Protein AF-0000000074325536 (afdb_homodimer)

Foldseek 3Di:
DQLVLQLVDQKKKWWWKDDVNDIWIWIHHNSFIATPRDHQDPPRVDDSDDPPIGTQFMWIWGPDDDPVDTHTPDTGHDPVRVVVVSVVVVVVVVVVD/DQLVLQLVDQKKKWWWKDDVNDIWIWIHHNSFIATPRDHQDPPRVDDSDDPPIGTQFMWIWGPDDDPVDTHTPDTGHDPVRVVVVSVVVVVVVVVVD

Structure (mmCIF, N/CA/C/O backbone):
data_AF-0000000074325536-model_v1
#
loop_
_entity.id
_entity.type
_entity.pdbx_description
1 polymer 'DUF7734 domain-containing protein'
#
loop_
_atom_site.group_PDB
_atom_site.id
_atom_site.type_symbol
_atom_site.label_atom_id
_atom_site.label_alt_id
_atom_site.label_comp_id
_atom_site.label_asym_id
_atom_site.label_entity_id
_atom_site.label_seq_id
_atom_site.pdbx_PDB_ins_code
_atom_site.Cartn_x
_atom_site.Cartn_y
_atom_site.Cartn_z
_atom_site.occupancy
_atom_site.B_iso_or_equiv
_atom_site.auth_seq_id
_atom_site.auth_comp_id
_atom_site.auth_asym_id
_atom_site.auth_atom_id
_atom_site.pdbx_PDB_model_num
ATOM 1 N N . MET A 1 1 ? -7.074 14.07 9.406 1 85.31 1 MET A N 1
ATOM 2 C CA . MET A 1 1 ? -5.926 14.953 9.219 1 85.31 1 MET A CA 1
ATOM 3 C C . MET A 1 1 ? -5.012 14.438 8.117 1 85.31 1 MET A C 1
ATOM 5 O O . MET A 1 1 ? -4.891 15.062 7.062 1 85.31 1 MET A O 1
ATOM 9 N N . LEU A 1 2 ? -4.594 13.195 8.211 1 92.94 2 LEU A N 1
ATOM 10 C CA . LEU A 1 2 ? -3.629 12.633 7.266 1 92.94 2 LEU A CA 1
ATOM 11 C C . LEU A 1 2 ? -4.262 12.438 5.895 1 92.94 2 LEU A C 1
ATOM 13 O O . LEU A 1 2 ? -3.686 12.828 4.879 1 92.94 2 LEU A O 1
ATOM 17 N N . GLU A 1 3 ? -5.492 11.953 5.895 1 90.25 3 GLU A N 1
ATOM 18 C CA . GLU A 1 3 ? -6.207 11.703 4.645 1 90.25 3 GLU A CA 1
ATOM 19 C C . GLU A 1 3 ? -6.535 13.008 3.926 1 90.25 3 GLU A C 1
ATOM 21 O O . GLU A 1 3 ? -6.414 13.094 2.701 1 90.25 3 GLU A O 1
ATOM 26 N N . PHE A 1 4 ? -6.98 14 4.707 1 88.62 4 PHE A N 1
ATOM 27 C CA . PHE A 1 4 ? -7.305 15.297 4.121 1 88.62 4 PHE A CA 1
ATOM 28 C C . PHE A 1 4 ? -6.066 15.93 3.498 1 88.62 4 PHE A C 1
ATOM 30 O O . PHE A 1 4 ? -6.141 16.516 2.416 1 88.62 4 PHE A O 1
ATOM 37 N N . TYR A 1 5 ? -4.969 15.789 4.246 1 93.56 5 TYR A N 1
ATOM 38 C CA . TYR A 1 5 ? -3.709 16.328 3.746 1 93.56 5 TYR A CA 1
ATOM 39 C C . TYR A 1 5 ? -3.387 15.773 2.363 1 93.56 5 TYR A C 1
ATOM 41 O O . TYR A 1 5 ? -3.039 16.531 1.451 1 93.56 5 TYR A O 1
ATOM 49 N N . CYS A 1 6 ? -3.582 14.445 2.109 1 92.75 6 CYS A N 1
ATOM 50 C CA . CYS A 1 6 ? -3.213 13.789 0.86 1 92.75 6 CYS A CA 1
ATOM 51 C C . CYS A 1 6 ? -4.234 14.086 -0.232 1 92.75 6 CYS A C 1
ATOM 53 O O . CYS A 1 6 ? -3.971 13.852 -1.413 1 92.75 6 CYS A O 1
ATOM 55 N N . GLN A 1 7 ? -5.371 14.57 0.177 1 88.75 7 GLN A N 1
ATOM 56 C CA . GLN A 1 7 ? -6.355 14.977 -0.82 1 88.75 7 GLN A CA 1
ATOM 57 C C . GLN A 1 7 ? -5.945 16.281 -1.507 1 88.75 7 GLN A C 1
ATOM 59 O O . GLN A 1 7 ? -6.242 16.484 -2.686 1 88.75 7 GLN A O 1
ATOM 64 N N . ILE A 1 8 ? -5.246 17.062 -0.752 1 89 8 ILE A N 1
ATOM 65 C CA . ILE A 1 8 ? -4.945 18.391 -1.288 1 89 8 ILE A CA 1
ATOM 66 C C . ILE A 1 8 ? -3.49 18.438 -1.746 1 89 8 ILE A C 1
ATOM 68 O O . ILE A 1 8 ? -3.16 19.141 -2.709 1 89 8 ILE A O 1
ATOM 72 N N . ALA A 1 9 ? -2.719 17.594 -1.057 1 90.62 9 ALA A N 1
ATOM 73 C CA . ALA A 1 9 ? -1.304 17.578 -1.416 1 90.62 9 ALA A CA 1
ATOM 74 C C . ALA A 1 9 ? -1.021 16.516 -2.471 1 90.62 9 ALA A C 1
ATOM 76 O O . ALA A 1 9 ? -1.627 15.445 -2.457 1 90.62 9 ALA A O 1
ATOM 77 N N . GLN A 1 10 ? -0.34 16.766 -3.547 1 89.25 10 GLN A N 1
ATOM 78 C CA . GLN A 1 10 ? 0.101 15.766 -4.52 1 89.25 10 GLN A CA 1
ATOM 79 C C . GLN A 1 10 ? 1.199 14.875 -3.943 1 89.25 10 GLN A C 1
ATOM 81 O O . GLN A 1 10 ? 2.303 14.812 -4.488 1 89.25 10 GLN A O 1
ATOM 86 N N . GLU A 1 11 ? 0.86 14.297 -2.713 1 95.5 11 GLU A N 1
ATOM 87 C CA . GLU A 1 11 ? 1.796 13.461 -1.967 1 95.5 11 GLU A CA 1
ATOM 88 C C . GLU A 1 11 ? 1.114 12.195 -1.445 1 95.5 11 GLU A C 1
ATOM 90 O O . GLU A 1 11 ? -0.115 12.125 -1.392 1 95.5 11 GLU A O 1
ATOM 95 N N . ALA A 1 12 ? 1.901 11.195 -1.146 1 96.19 12 ALA A N 1
ATOM 96 C CA . ALA A 1 12 ? 1.504 10.039 -0.345 1 96.19 12 ALA A CA 1
ATOM 97 C C . ALA A 1 12 ? 2.223 10.031 1.001 1 96.19 12 ALA A C 1
ATOM 99 O O . ALA A 1 12 ? 3.305 10.602 1.137 1 96.19 12 ALA A O 1
ATOM 100 N N . LEU A 1 13 ? 1.564 9.453 1.938 1 96.94 13 LEU A N 1
ATOM 101 C CA . LEU A 1 13 ? 2.17 9.312 3.256 1 96.94 13 LEU A CA 1
ATOM 102 C C . LEU A 1 13 ? 2.352 7.848 3.621 1 96.94 13 LEU A C 1
ATOM 104 O O . LEU A 1 13 ? 1.466 7.027 3.369 1 96.94 13 LEU A O 1
ATOM 108 N N . LEU A 1 14 ? 3.479 7.52 4.086 1 97.19 14 LEU A N 1
ATOM 109 C CA . LEU A 1 14 ? 3.721 6.258 4.777 1 97.19 14 LEU A CA 1
ATOM 110 C C . LEU A 1 14 ? 3.791 6.469 6.285 1 97.19 14 LEU A C 1
ATOM 112 O O . LEU A 1 14 ? 4.695 7.148 6.781 1 97.19 14 LEU A O 1
ATOM 116 N N . VAL A 1 15 ? 2.84 5.832 6.922 1 97.12 15 VAL A N 1
ATOM 117 C CA . VAL A 1 15 ? 2.688 6.09 8.352 1 97.12 15 VAL A CA 1
ATOM 118 C C . VAL A 1 15 ? 2.979 4.816 9.141 1 97.12 15 VAL A C 1
ATOM 120 O O . VAL A 1 15 ? 2.377 3.771 8.883 1 97.12 15 VAL A O 1
ATOM 123 N N . LYS A 1 16 ? 3.93 4.895 9.961 1 97.44 16 LYS A N 1
ATOM 124 C CA . LYS A 1 16 ? 4.164 3.824 10.93 1 97.44 16 LYS A CA 1
ATOM 125 C C . LYS A 1 16 ? 3.539 4.16 12.281 1 97.44 16 LYS A C 1
ATOM 127 O O . LYS A 1 16 ? 3.705 5.27 12.789 1 97.44 16 LYS A O 1
ATOM 132 N N . ALA A 1 17 ? 2.83 3.178 12.812 1 97 17 ALA A N 1
ATOM 133 C CA . ALA A 1 17 ? 2.137 3.408 14.078 1 97 17 ALA A CA 1
ATOM 134 C C . ALA A 1 17 ? 2.084 2.133 14.914 1 97 17 ALA A C 1
ATOM 136 O O . ALA A 1 17 ? 2.26 1.03 14.391 1 97 17 ALA A O 1
ATOM 137 N N . LEU A 1 18 ? 1.876 2.35 16.219 1 96.56 18 LEU A N 1
ATOM 138 C CA . LEU A 1 18 ? 1.595 1.252 17.125 1 96.56 18 LEU A CA 1
ATOM 139 C C . LEU A 1 18 ? 0.109 1.192 17.469 1 96.56 18 LEU A C 1
ATOM 141 O O . LEU A 1 18 ? -0.484 2.201 17.859 1 96.56 18 LEU A O 1
ATOM 145 N N . VAL A 1 19 ? -0.482 -0.005 17.188 1 93.56 19 VAL A N 1
ATOM 146 C CA . VAL A 1 19 ? -1.856 -0.271 17.594 1 93.56 19 VAL A CA 1
ATOM 147 C C . VAL A 1 19 ? -1.888 -1.445 18.562 1 93.56 19 VAL A C 1
ATOM 149 O O . VAL A 1 19 ? -1.641 -2.59 18.172 1 93.56 19 VAL A O 1
ATOM 152 N N . ASP A 1 20 ? -2.244 -1.221 19.812 1 93.25 20 ASP A N 1
ATOM 153 C CA . ASP A 1 20 ? -2.211 -2.242 20.844 1 93.25 20 ASP A CA 1
ATOM 154 C C . ASP A 1 20 ? -0.861 -2.955 20.875 1 93.25 20 ASP A C 1
ATOM 156 O O . ASP A 1 20 ? -0.802 -4.184 20.859 1 93.25 20 ASP A O 1
ATOM 160 N N . ASP A 1 21 ? 0.236 -2.295 20.703 1 93 21 ASP A N 1
ATOM 161 C CA . ASP A 1 21 ? 1.624 -2.73 20.828 1 93 21 ASP A CA 1
ATOM 162 C C . ASP A 1 21 ? 2.064 -3.508 19.578 1 93 21 ASP A C 1
ATOM 164 O O . ASP A 1 21 ? 3.094 -4.184 19.594 1 93 21 ASP A O 1
ATOM 168 N N . GLN A 1 22 ? 1.185 -3.383 18.547 1 92.62 22 GLN A N 1
ATOM 169 C CA . GLN A 1 22 ? 1.562 -3.979 17.281 1 92.62 22 GLN A CA 1
ATOM 170 C C . GLN A 1 22 ? 1.879 -2.904 16.234 1 92.62 22 GLN A C 1
ATOM 172 O O . GLN A 1 22 ? 1.103 -1.965 16.047 1 92.62 22 GLN A O 1
ATOM 177 N N . GLU A 1 23 ? 3.008 -3.061 15.672 1 93.88 23 GLU A N 1
ATOM 178 C CA . GLU A 1 23 ? 3.402 -2.098 14.648 1 93.88 23 GLU A CA 1
ATOM 179 C C . GLU A 1 23 ? 2.613 -2.311 13.359 1 93.88 23 GLU A C 1
ATOM 181 O O . GLU A 1 23 ? 2.434 -3.447 12.914 1 93.88 23 GLU A O 1
ATOM 186 N N . VAL A 1 24 ? 2.027 -1.145 12.867 1 92.44 24 VAL A N 1
ATOM 187 C CA . VAL A 1 24 ? 1.307 -1.169 11.602 1 92.44 24 VAL A CA 1
ATOM 188 C C . VAL A 1 24 ? 1.872 -0.104 10.664 1 92.44 24 VAL A C 1
ATOM 190 O O . VAL A 1 24 ? 2.438 0.894 11.117 1 92.44 24 VAL A O 1
ATOM 193 N N . GLU A 1 25 ? 1.809 -0.397 9.391 1 93.62 25 GLU A N 1
ATOM 194 C CA . GLU A 1 25 ? 2.199 0.564 8.367 1 93.62 25 GLU A CA 1
ATOM 195 C C . GLU A 1 25 ? 1.043 0.856 7.414 1 93.62 25 GLU A C 1
ATOM 197 O O . GLU A 1 25 ? 0.38 -0.065 6.934 1 93.62 25 GLU A O 1
ATOM 202 N N . VAL A 1 26 ? 0.774 2.15 7.199 1 93.31 26 VAL A N 1
ATOM 203 C CA . VAL A 1 26 ? -0.389 2.596 6.438 1 93.31 26 VAL A CA 1
ATOM 204 C C . VAL A 1 26 ? 0.056 3.523 5.309 1 93.31 26 VAL A C 1
ATOM 206 O O . VAL A 1 26 ? 0.887 4.41 5.516 1 93.31 26 VAL A O 1
ATOM 209 N N . LEU A 1 27 ? -0.406 3.223 4.145 1 93.19 27 LEU A N 1
ATOM 210 C CA . LEU A 1 27 ? -0.261 4.133 3.016 1 93.19 27 LEU A CA 1
ATOM 211 C C . LEU A 1 27 ? -1.486 5.031 2.881 1 93.19 27 LEU A C 1
ATOM 213 O O . LEU A 1 27 ? -2.621 4.555 2.939 1 93.19 27 LEU A O 1
ATOM 217 N N . ILE A 1 28 ? -1.271 6.281 2.844 1 93.19 28 ILE A N 1
ATOM 218 C CA . ILE A 1 28 ? -2.355 7.227 2.6 1 93.19 28 ILE A CA 1
ATOM 219 C C . ILE A 1 28 ? -2.096 7.992 1.304 1 93.19 28 ILE A C 1
ATOM 221 O O . ILE A 1 28 ? -1.051 8.633 1.15 1 93.19 28 ILE A O 1
ATOM 225 N N . PHE A 1 29 ? -3.027 7.91 0.412 1 91.75 29 PHE A N 1
ATOM 226 C CA . PHE A 1 29 ? -2.885 8.57 -0.881 1 91.75 29 PHE A CA 1
ATOM 227 C C . PHE A 1 29 ? -4.246 8.977 -1.435 1 91.75 29 PHE A C 1
ATOM 229 O O . PHE A 1 29 ? -5.207 8.203 -1.356 1 91.75 29 PHE A O 1
ATOM 236 N N . LYS A 1 30 ? -4.387 10.164 -1.903 1 87.94 30 LYS A N 1
ATOM 237 C CA . LYS A 1 30 ? -5.594 10.703 -2.521 1 87.94 30 LYS A CA 1
ATOM 238 C C . LYS A 1 30 ? -6.777 10.648 -1.56 1 87.94 30 LYS A C 1
ATOM 240 O O . LYS A 1 30 ? -7.918 10.438 -1.98 1 87.94 30 LYS A O 1
ATOM 245 N N . GLY A 1 31 ? -6.438 10.672 -0.29 1 86.81 31 GLY A N 1
ATOM 246 C CA . GLY A 1 31 ? -7.504 10.688 0.7 1 86.81 31 GLY A CA 1
ATOM 247 C C . GLY A 1 31 ? -7.871 9.305 1.204 1 86.81 31 GLY A C 1
ATOM 248 O O . GLY A 1 31 ? -8.75 9.164 2.059 1 86.81 31 GLY A O 1
ATOM 249 N N . PHE A 1 32 ? -7.238 8.336 0.736 1 86.19 32 PHE A N 1
ATOM 250 C CA . PHE A 1 32 ? -7.539 6.965 1.136 1 86.1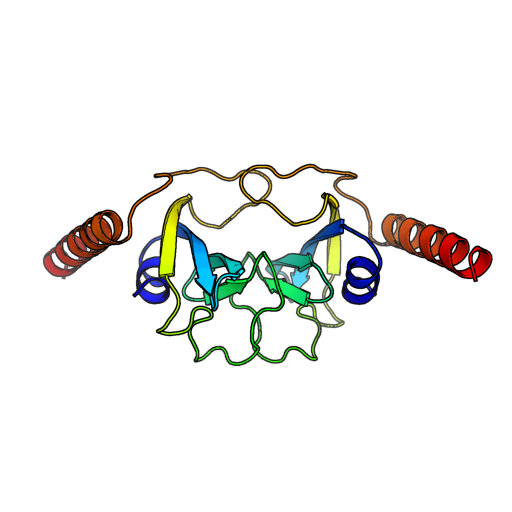9 32 PHE A CA 1
ATOM 251 C C . PHE A 1 32 ? -6.363 6.352 1.892 1 86.19 32 PHE A C 1
ATOM 253 O O . PHE A 1 32 ? -5.207 6.617 1.567 1 86.19 32 PHE A O 1
ATOM 260 N N . SER A 1 33 ? -6.762 5.457 2.85 1 87.81 33 SER A N 1
ATOM 261 C CA . SER A 1 33 ? -5.746 4.75 3.621 1 87.81 33 SER A CA 1
ATOM 262 C C . SER A 1 33 ? -5.77 3.252 3.33 1 87.81 33 SER A C 1
ATOM 264 O O . SER A 1 33 ? -6.836 2.676 3.109 1 87.81 33 SER A O 1
ATOM 266 N N . SER A 1 34 ? -4.512 2.721 3.301 1 86.06 34 SER A N 1
ATOM 267 C CA . SER A 1 34 ? -4.363 1.285 3.094 1 86.06 34 SER A CA 1
ATOM 268 C C . SER A 1 34 ? -3.281 0.706 4 1 86.06 34 SER A C 1
AT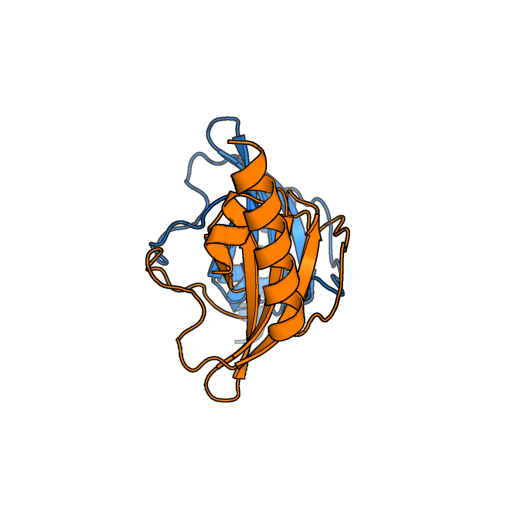OM 270 O O . SER A 1 34 ? -2.221 1.31 4.176 1 86.06 34 SER A O 1
ATOM 272 N N . SER A 1 35 ? -3.658 -0.414 4.613 1 87.56 35 SER A N 1
ATOM 273 C CA . SER A 1 35 ? -2.65 -1.067 5.438 1 87.56 35 SER A CA 1
ATOM 274 C C . SER A 1 35 ? -1.638 -1.821 4.582 1 87.56 35 SER A C 1
ATOM 276 O O . SER A 1 35 ? -2.012 -2.504 3.625 1 87.56 35 SER A O 1
ATOM 278 N N . LEU A 1 36 ? -0.392 -1.695 4.906 1 89.25 36 LEU A N 1
ATOM 279 C CA . LEU A 1 36 ? 0.671 -2.391 4.188 1 89.25 36 LEU A CA 1
ATOM 280 C C . LEU A 1 36 ? 1.19 -3.574 5 1 89.25 36 LEU A C 1
ATOM 282 O O . LEU A 1 36 ? 2.016 -4.352 4.512 1 89.25 36 LEU A O 1
ATOM 286 N N . SER A 1 37 ? 0.628 -3.672 6.234 1 88.25 37 SER A N 1
ATOM 287 C CA . SER A 1 37 ? 1.172 -4.676 7.145 1 88.25 37 SER A CA 1
ATOM 288 C C . SER A 1 37 ? 0.11 -5.695 7.539 1 88.25 37 SER A C 1
ATOM 290 O O . SER A 1 37 ? 0.414 -6.691 8.203 1 88.25 37 SER A O 1
ATOM 292 N N . SER A 1 38 ? -1.084 -5.406 7.223 1 82.44 38 SER A N 1
ATOM 293 C CA . SER A 1 38 ? -2.207 -6.285 7.535 1 82.44 38 SER A CA 1
ATOM 294 C C . SER A 1 38 ? -3.381 -6.035 6.594 1 82.44 38 SER A C 1
ATOM 296 O O . SER A 1 38 ? -3.242 -5.328 5.594 1 82.44 38 SER A O 1
ATOM 298 N N . GLY A 1 39 ? -4.527 -6.645 6.824 1 75.38 39 GLY A N 1
ATOM 299 C CA . GLY A 1 39 ? -5.73 -6.367 6.055 1 75.38 39 GLY A CA 1
ATOM 300 C C . GLY A 1 39 ? -6.289 -4.977 6.305 1 75.38 39 GLY A C 1
ATOM 301 O O . GLY A 1 39 ? -6.25 -4.48 7.434 1 75.38 39 GL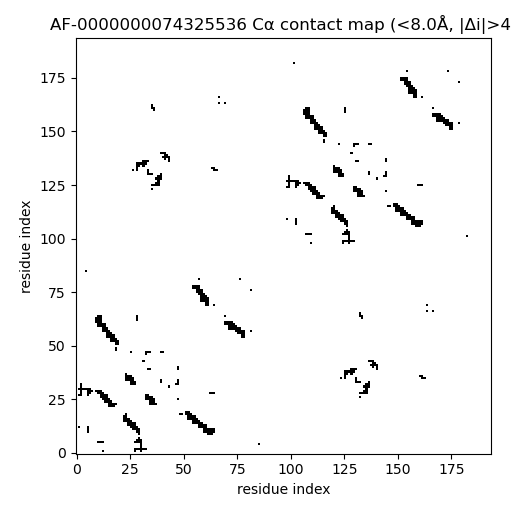Y A O 1
ATOM 302 N N . THR A 1 40 ? -6.582 -4.277 5.277 1 73.88 40 THR A N 1
ATOM 303 C CA . THR A 1 40 ? -7.23 -2.977 5.406 1 73.88 40 THR A CA 1
ATOM 304 C C . THR A 1 40 ? -8.703 -3.141 5.766 1 73.88 40 THR A C 1
ATOM 306 O O . THR A 1 40 ? -9.422 -3.918 5.129 1 73.88 40 THR A O 1
ATOM 309 N N . PRO A 1 41 ? -9.062 -2.488 6.887 1 72.56 41 PRO A N 1
ATOM 310 C CA . PRO A 1 41 ? -10.492 -2.555 7.223 1 72.56 41 PRO A CA 1
ATOM 311 C C . PRO A 1 41 ? -11.391 -2.102 6.074 1 72.56 41 PRO A C 1
ATOM 313 O O . PRO A 1 41 ? -11.047 -1.169 5.348 1 72.56 41 PRO A O 1
ATOM 316 N N . PRO A 1 42 ? -12.5 -2.703 5.895 1 69.19 42 PRO A N 1
ATOM 317 C CA . PRO A 1 42 ? -13.383 -2.447 4.75 1 69.19 42 PRO A CA 1
ATOM 318 C C . PRO A 1 42 ? -14.141 -1.131 4.871 1 69.19 42 PRO A C 1
ATOM 320 O O . PRO A 1 42 ? -14.633 -0.601 3.869 1 69.19 42 PRO A O 1
ATOM 323 N N . ASP A 1 43 ? -14.289 -0.617 6.043 1 66.25 43 ASP A N 1
ATOM 324 C CA . ASP A 1 43 ? -15.086 0.594 6.203 1 66.25 43 ASP A CA 1
ATOM 325 C C . ASP A 1 43 ? -14.289 1.833 5.797 1 66.25 43 ASP A C 1
ATOM 327 O O . ASP A 1 43 ? -13.445 2.314 6.555 1 66.25 43 ASP A O 1
ATOM 331 N N . PRO A 1 44 ? -14.523 2.414 4.602 1 62.47 44 PRO A N 1
ATOM 332 C CA . PRO A 1 44 ? -13.75 3.537 4.062 1 62.47 44 PRO A CA 1
ATOM 333 C C . PRO A 1 44 ? -13.938 4.82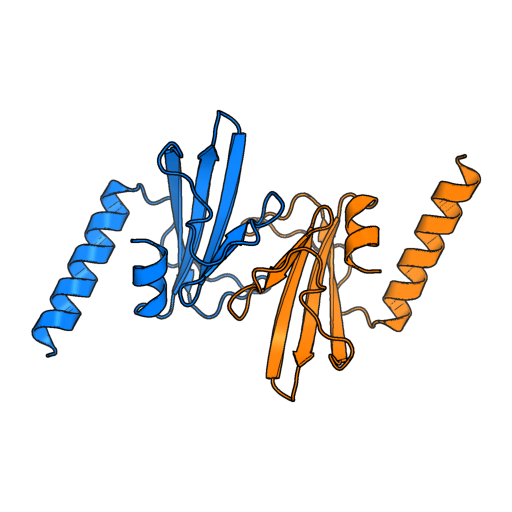 4.867 1 62.47 44 PRO A C 1
ATOM 335 O O . PRO A 1 44 ? -13.18 5.777 4.699 1 62.47 44 PRO A O 1
ATOM 338 N N . THR A 1 45 ? -14.93 4.812 5.664 1 62.72 45 THR A N 1
ATOM 339 C CA . THR A 1 45 ? -15.219 6.031 6.41 1 62.72 45 THR A CA 1
ATOM 340 C C . THR A 1 45 ? -14.375 6.105 7.68 1 62.72 45 THR A C 1
ATOM 342 O O . THR A 1 45 ? -14.289 7.16 8.312 1 62.72 45 THR A O 1
ATOM 345 N N . ARG A 1 46 ? -13.797 5.047 7.938 1 67.12 46 ARG A N 1
ATOM 346 C CA . ARG A 1 46 ? -12.977 5.012 9.148 1 67.12 46 ARG A CA 1
ATOM 347 C C . ARG A 1 46 ? -11.492 5.137 8.812 1 67.12 46 ARG A C 1
ATOM 349 O O . ARG A 1 46 ? -11.039 4.625 7.785 1 67.12 46 ARG A O 1
ATOM 356 N N . SER A 1 47 ? -10.836 5.945 9.672 1 73 47 SER A N 1
ATOM 357 C CA . SER A 1 47 ? -9.375 5.926 9.633 1 73 47 SER A CA 1
ATOM 358 C C . SER A 1 47 ? -8.836 4.52 9.875 1 73 47 SER A C 1
ATOM 360 O O . SER A 1 47 ? -9.352 3.791 10.734 1 73 47 SER A O 1
ATOM 362 N N . ILE A 1 48 ? -7.984 4.164 9.016 1 77.81 48 ILE A N 1
ATOM 363 C CA . ILE A 1 48 ? -7.363 2.861 9.227 1 77.81 48 ILE A CA 1
ATOM 364 C C . ILE A 1 48 ? -6.688 2.824 10.594 1 77.81 48 ILE A C 1
ATOM 366 O O . ILE A 1 48 ? -6.621 1.77 11.234 1 77.81 48 ILE A O 1
ATOM 370 N N . LEU A 1 49 ? -6.285 4.023 11.047 1 88.81 49 LEU A N 1
ATOM 371 C CA . LEU A 1 49 ? -5.672 4.113 12.367 1 88.81 49 LEU A CA 1
ATOM 372 C C . LEU A 1 49 ? -6.695 4.527 13.414 1 88.81 49 LEU A C 1
ATOM 374 O O . LEU A 1 49 ? -7.328 5.578 13.297 1 88.81 49 LEU A O 1
ATOM 378 N N . PRO A 1 50 ? -6.906 3.676 14.445 1 88.75 50 PRO A N 1
ATOM 379 C CA . PRO A 1 50 ? -7.801 4.074 15.531 1 88.75 50 PRO A CA 1
ATOM 380 C C . PRO A 1 50 ? -7.238 5.223 16.359 1 88.75 50 PRO A C 1
ATOM 382 O O . PRO A 1 50 ? -6.055 5.555 16.25 1 88.75 50 PRO A O 1
ATOM 385 N N . ALA A 1 51 ? -8.07 5.832 17.234 1 89.25 51 ALA A N 1
ATOM 386 C CA . ALA A 1 51 ? -7.672 6.977 18.047 1 89.25 51 ALA A CA 1
ATOM 387 C C . ALA A 1 51 ? -6.531 6.605 18.984 1 89.25 51 ALA A C 1
ATOM 389 O O . ALA A 1 51 ? -5.688 7.445 19.312 1 89.25 51 ALA A O 1
ATOM 390 N N . ARG A 1 52 ? -6.445 5.375 19.375 1 94.12 52 ARG A N 1
ATOM 391 C CA . ARG A 1 52 ? -5.465 4.922 20.359 1 94.12 52 ARG A CA 1
ATOM 392 C C . ARG A 1 52 ? -4.113 4.664 19.703 1 94.12 52 ARG A C 1
ATOM 394 O O . ARG A 1 52 ? -3.123 4.402 20.391 1 94.12 52 ARG A O 1
ATOM 401 N N . ALA A 1 53 ? -4.082 4.676 18.422 1 95.31 53 ALA A N 1
ATOM 402 C CA . ALA A 1 53 ? -2.828 4.418 17.719 1 95.31 53 ALA A CA 1
ATOM 403 C C . ALA A 1 53 ? -1.785 5.48 18.047 1 95.31 53 ALA A C 1
ATOM 405 O O . ALA A 1 53 ? -2.107 6.668 18.156 1 95.31 53 ALA A O 1
ATOM 406 N N . VAL A 1 54 ? -0.555 5.031 18.203 1 96.69 54 VAL A N 1
ATOM 407 C CA . VAL A 1 54 ? 0.564 5.938 18.438 1 96.69 54 VAL A CA 1
ATOM 408 C C . VAL A 1 54 ? 1.431 6.016 17.172 1 96.69 54 VAL A C 1
ATOM 410 O O . VAL A 1 54 ? 2.115 5.051 16.828 1 96.69 54 VAL A O 1
ATOM 413 N N . ILE A 1 55 ? 1.403 7.121 16.562 1 97.19 55 ILE A N 1
ATOM 414 C CA . ILE A 1 55 ? 2.193 7.309 15.352 1 97.19 55 ILE A CA 1
ATOM 415 C C . ILE A 1 5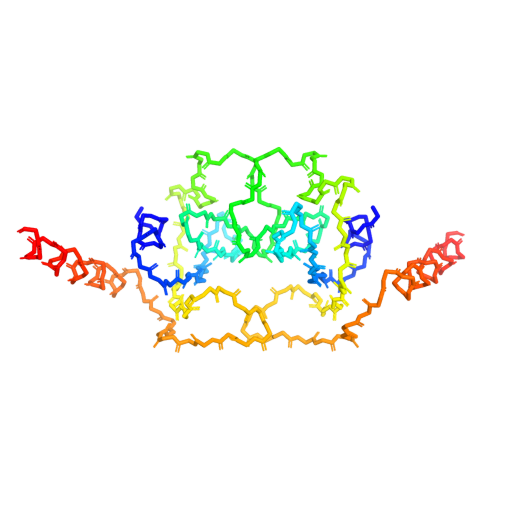5 ? 3.674 7.414 15.711 1 97.19 55 ILE A C 1
ATOM 417 O O . ILE A 1 55 ? 4.066 8.266 16.516 1 97.19 55 ILE A O 1
ATOM 421 N N . LYS A 1 56 ? 4.398 6.594 15.117 1 98 56 LYS A N 1
ATOM 422 C CA . LYS A 1 56 ? 5.844 6.59 15.336 1 98 56 LYS A CA 1
ATOM 423 C C . LYS A 1 56 ? 6.547 7.551 14.383 1 98 56 LYS A C 1
ATOM 425 O O . LYS A 1 56 ? 7.41 8.328 14.797 1 98 56 LYS A O 1
ATOM 430 N N . CYS A 1 57 ? 6.168 7.48 13.141 1 98.25 57 CYS A N 1
ATOM 431 C CA . CYS A 1 57 ? 6.766 8.391 12.172 1 98.25 57 CYS A CA 1
ATOM 432 C C . CYS A 1 57 ? 5.934 8.453 10.898 1 98.25 57 CYS A C 1
ATOM 434 O O . CYS A 1 57 ? 5.074 7.602 10.672 1 98.25 57 CYS A O 1
ATOM 436 N N . ILE A 1 58 ? 6.18 9.469 10.164 1 98.38 58 ILE A N 1
ATOM 437 C CA . ILE A 1 58 ? 5.516 9.734 8.891 1 98.38 58 ILE A CA 1
ATOM 438 C C . ILE A 1 58 ? 6.559 10.031 7.816 1 98.38 58 ILE A C 1
ATOM 440 O O . ILE A 1 58 ? 7.434 10.875 8.008 1 98.38 58 ILE A O 1
ATOM 444 N N . ASP A 1 59 ? 6.516 9.328 6.75 1 98.5 59 ASP A N 1
ATOM 445 C CA . ASP A 1 59 ? 7.289 9.648 5.555 1 98.5 59 ASP A CA 1
ATOM 446 C C . ASP A 1 59 ? 6.422 10.312 4.496 1 98.5 59 ASP A C 1
ATOM 448 O O . ASP A 1 59 ? 5.328 9.836 4.188 1 98.5 59 ASP A O 1
ATOM 452 N N . ARG A 1 60 ? 6.887 11.438 4.012 1 98.12 60 ARG A N 1
ATOM 453 C CA . ARG A 1 60 ? 6.27 12.086 2.861 1 98.12 60 ARG A CA 1
ATOM 454 C C . ARG A 1 60 ? 6.91 11.617 1.56 1 98.12 60 ARG A C 1
ATOM 456 O O . ARG A 1 60 ? 8.133 11.641 1.421 1 98.12 60 ARG A O 1
ATOM 463 N N . VAL A 1 61 ? 6.039 11.188 0.747 1 97.81 61 VAL A N 1
ATOM 464 C CA . VAL A 1 61 ? 6.488 10.641 -0.53 1 97.81 61 VAL 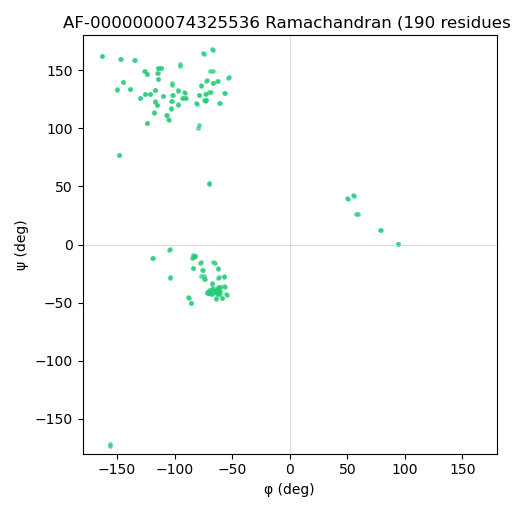A CA 1
ATOM 465 C C . VAL A 1 61 ? 5.812 11.383 -1.678 1 97.81 61 VAL A C 1
ATOM 467 O O . VAL A 1 61 ? 4.652 11.797 -1.565 1 97.81 61 VAL A O 1
ATOM 470 N N . LYS A 1 62 ? 6.531 11.5 -2.744 1 95.88 62 LYS A N 1
ATOM 471 C CA . LYS A 1 62 ? 5.965 12.164 -3.914 1 95.88 62 LYS A CA 1
ATOM 472 C C . LYS A 1 62 ? 4.809 11.359 -4.504 1 95.88 62 LYS A C 1
ATOM 474 O O . LYS A 1 62 ? 4.887 10.133 -4.594 1 95.88 62 LYS A O 1
ATOM 479 N N . GLY A 1 63 ? 3.828 12.047 -4.883 1 92.38 63 GLY A N 1
ATOM 480 C CA . GLY A 1 63 ? 2.713 11.43 -5.586 1 92.38 63 GLY A CA 1
ATOM 481 C C . GLY A 1 63 ? 2.826 11.531 -7.094 1 92.38 63 GLY A C 1
ATOM 482 O O . GLY A 1 63 ? 3.488 12.438 -7.613 1 92.38 63 GLY A O 1
ATOM 483 N N . PRO A 1 64 ? 2.053 10.445 -7.75 1 90.69 64 PRO A N 1
ATOM 484 C CA . PRO A 1 64 ? 1.367 9.258 -7.23 1 90.69 64 PRO A CA 1
ATOM 485 C C . PRO A 1 64 ? 2.332 8.227 -6.645 1 90.69 64 PRO A C 1
ATOM 487 O O . PRO A 1 64 ? 3.492 8.156 -7.059 1 90.69 64 PRO A O 1
ATOM 490 N N . PHE A 1 65 ? 1.952 7.43 -5.641 1 93.25 65 PHE A N 1
ATOM 491 C CA . PHE A 1 65 ? 2.789 6.418 -5.012 1 93.25 65 PHE A CA 1
ATOM 492 C C . PHE A 1 65 ? 3.213 5.359 -6.027 1 93.25 65 PHE A C 1
ATOM 494 O O . PHE A 1 65 ? 2.367 4.738 -6.672 1 93.25 65 PHE A O 1
ATOM 501 N N . ASP A 1 66 ? 4.492 5.223 -6.172 1 93.62 66 ASP A N 1
ATOM 502 C CA . ASP A 1 66 ? 5.066 4.219 -7.066 1 93.62 66 ASP A CA 1
ATOM 503 C C . ASP A 1 66 ? 6.035 3.309 -6.316 1 93.62 66 ASP A C 1
ATOM 505 O O . ASP A 1 66 ? 7.16 3.705 -6.016 1 93.62 66 ASP A O 1
ATOM 509 N N . PRO A 1 67 ? 5.609 2.084 -6.023 1 93.38 67 PRO A N 1
ATOM 510 C CA . PRO A 1 67 ? 6.469 1.195 -5.234 1 93.38 67 PRO A CA 1
ATOM 511 C C . PRO A 1 67 ? 7.789 0.877 -5.934 1 93.38 67 PRO A C 1
ATOM 513 O O . PRO A 1 67 ? 8.75 0.461 -5.285 1 93.38 67 PRO A O 1
ATOM 516 N N . SER A 1 68 ? 7.746 1.086 -7.266 1 91.38 68 SER A N 1
ATOM 517 C CA . SER A 1 68 ? 8.961 0.76 -8.008 1 91.38 68 SER A CA 1
ATOM 518 C C . SER A 1 68 ? 9.961 1.912 -7.965 1 91.38 68 SER A C 1
ATOM 520 O O . SER A 1 68 ? 11.133 1.734 -8.297 1 91.38 68 SER A O 1
ATOM 522 N N . ASN A 1 69 ? 9.422 3.035 -7.672 1 93 69 ASN A N 1
ATOM 523 C CA . ASN A 1 69 ? 10.258 4.227 -7.602 1 93 69 ASN A CA 1
ATOM 524 C C . ASN A 1 69 ? 9.734 5.223 -6.57 1 93 69 ASN A C 1
ATOM 526 O O . ASN A 1 69 ? 9.281 6.312 -6.93 1 93 69 ASN A O 1
ATOM 530 N N . ILE A 1 70 ? 9.992 4.902 -5.297 1 94.88 70 ILE A N 1
ATOM 531 C CA . ILE A 1 70 ? 9.516 5.77 -4.227 1 94.88 70 ILE A CA 1
ATOM 532 C C . ILE A 1 70 ? 10.461 6.957 -4.066 1 94.88 70 ILE A C 1
ATOM 534 O O . ILE A 1 70 ? 11.664 6.781 -3.848 1 94.88 70 ILE A O 1
ATOM 538 N N . GLU A 1 71 ? 9.969 8.164 -4.211 1 96.44 71 GLU A N 1
ATOM 539 C CA . GLU A 1 71 ? 10.727 9.391 -3.986 1 96.44 71 GLU A CA 1
ATOM 540 C C . GLU A 1 71 ? 10.328 10.055 -2.672 1 96.44 71 GLU A C 1
ATOM 542 O O . GLU A 1 71 ? 9.312 10.75 -2.609 1 96.44 71 GLU A O 1
ATOM 547 N N . TYR A 1 72 ? 11.172 9.984 -1.721 1 97.44 72 TYR A N 1
ATOM 548 C CA . TYR A 1 72 ? 10.914 10.562 -0.408 1 97.44 72 TYR A CA 1
ATOM 549 C C . TYR A 1 72 ? 11.133 12.07 -0.425 1 97.44 72 TYR A C 1
ATOM 551 O O . TYR A 1 72 ? 12.148 12.555 -0.926 1 97.44 72 TYR A O 1
ATOM 559 N N . ILE A 1 73 ? 10.18 12.758 0.043 1 97.81 73 ILE A N 1
ATOM 560 C CA . ILE A 1 73 ? 10.297 14.188 0.271 1 97.81 73 ILE A CA 1
ATOM 561 C C . ILE A 1 73 ? 10.914 14.445 1.645 1 97.81 73 ILE A C 1
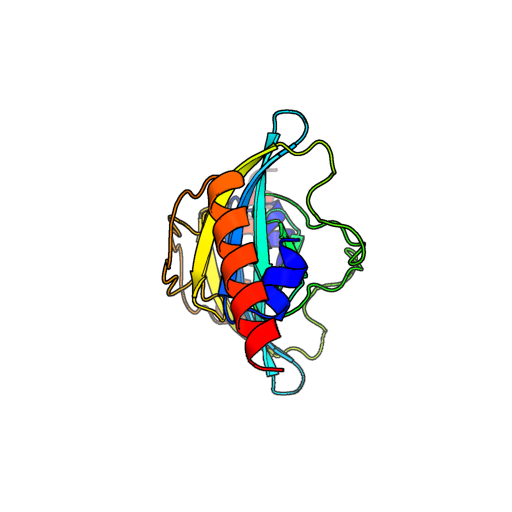ATOM 563 O O . ILE A 1 73 ? 11.867 15.219 1.771 1 97.81 73 ILE A O 1
ATOM 567 N N . GLU A 1 74 ? 10.414 13.852 2.689 1 97.81 74 GLU A N 1
ATOM 568 C CA . GLU A 1 74 ? 10.898 13.875 4.07 1 97.81 74 GLU A CA 1
ATOM 569 C C . GLU A 1 74 ? 10.664 12.539 4.758 1 97.81 74 GLU A C 1
ATOM 571 O O . GLU A 1 74 ? 9.617 11.914 4.574 1 97.81 74 GLU A O 1
ATOM 576 N N . LYS A 1 75 ? 11.664 12.141 5.543 1 97.88 75 LYS A N 1
ATOM 577 C CA . LYS A 1 75 ? 11.555 10.859 6.23 1 97.88 75 LYS A CA 1
ATOM 578 C C . LYS A 1 75 ? 11.492 11.047 7.742 1 97.88 75 LYS A C 1
ATOM 580 O O . LYS A 1 75 ? 12.008 12.039 8.273 1 97.88 75 LYS A O 1
ATOM 585 N N . ASP A 1 76 ? 10.852 10.109 8.312 1 98.19 76 ASP A N 1
ATOM 586 C CA . ASP A 1 76 ? 10.859 9.938 9.758 1 98.19 76 ASP A CA 1
ATOM 587 C C . ASP A 1 76 ? 10.406 11.211 10.469 1 98.19 76 ASP A C 1
ATOM 589 O O . ASP A 1 76 ? 11.008 11.625 11.461 1 98.19 76 ASP A O 1
ATOM 593 N N . LEU A 1 77 ? 9.414 11.812 9.969 1 98.56 77 LEU A N 1
ATOM 594 C CA . LEU A 1 77 ? 8.852 12.977 10.641 1 98.56 77 LEU A CA 1
ATOM 595 C C . LEU A 1 77 ? 8.094 12.57 11.898 1 98.56 77 LEU A C 1
ATOM 597 O O . LEU A 1 77 ? 7.402 11.547 11.914 1 98.56 77 LEU A O 1
ATOM 601 N N . THR A 1 78 ? 8.242 13.367 12.898 1 98.25 78 THR A N 1
ATOM 602 C CA . THR A 1 78 ? 7.359 13.211 14.047 1 98.25 78 THR A CA 1
ATOM 603 C C . THR A 1 78 ? 5.969 13.75 13.727 1 98.25 78 THR A C 1
ATOM 605 O O . THR A 1 78 ? 5.789 14.5 12.766 1 98.25 78 THR A O 1
ATOM 608 N N . VAL A 1 79 ? 5.027 13.398 14.516 1 96.88 79 VAL A N 1
ATOM 609 C CA . VAL A 1 79 ? 3.664 13.891 14.336 1 96.88 79 VAL A CA 1
ATOM 610 C C . VAL A 1 79 ? 3.645 15.414 14.453 1 96.88 79 VAL A C 1
ATOM 612 O O . VAL A 1 79 ? 2.949 16.094 13.695 1 96.88 79 VAL A O 1
ATOM 615 N N . GLU A 1 80 ? 4.445 15.883 15.422 1 97.19 80 GLU A N 1
ATOM 616 C CA . GLU A 1 80 ? 4.512 17.328 15.633 1 97.19 80 GLU A CA 1
ATOM 617 C C . GLU A 1 80 ? 5.098 18.031 14.414 1 97.19 80 GLU A C 1
ATOM 619 O O . GLU A 1 80 ? 4.582 19.062 13.984 1 97.19 80 GLU A O 1
ATOM 624 N N . ALA A 1 81 ? 6.133 17.531 13.914 1 97.69 81 ALA A N 1
ATOM 625 C CA . ALA A 1 81 ? 6.734 18.109 12.711 1 97.69 81 ALA A CA 1
ATOM 626 C C . ALA A 1 81 ? 5.762 18.078 11.539 1 97.69 81 ALA A C 1
ATOM 628 O O . ALA A 1 81 ? 5.699 19.031 10.75 1 97.69 81 ALA A O 1
ATOM 629 N N . PHE A 1 82 ? 5.004 17.094 11.438 1 97.94 82 PHE A N 1
ATOM 630 C CA . PHE A 1 82 ? 4.051 16.984 10.336 1 97.94 82 PHE A CA 1
ATOM 631 C C . PHE A 1 82 ? 2.932 18 10.492 1 97.94 82 PHE A C 1
ATOM 633 O O . PHE A 1 82 ? 2.451 18.562 9.5 1 97.94 82 PHE A O 1
ATOM 640 N N . LYS A 1 83 ? 2.527 18.172 11.703 1 96.31 83 LYS A N 1
ATOM 641 C CA . LYS A 1 83 ? 1.496 19.172 11.938 1 96.31 83 LYS A CA 1
ATOM 642 C C . LYS A 1 83 ? 1.939 20.547 11.43 1 96.31 83 LYS A C 1
ATOM 644 O O . LYS A 1 83 ? 1.127 21.312 10.914 1 96.31 83 LYS A O 1
ATOM 649 N N . GLU A 1 84 ? 3.152 20.781 11.578 1 96.75 84 GLU A N 1
ATOM 650 C CA . GLU A 1 84 ? 3.678 22.047 11.078 1 96.75 84 GLU A CA 1
ATOM 651 C C . GLU A 1 84 ? 3.596 22.109 9.555 1 96.75 84 GLU A C 1
ATOM 653 O O . GLU A 1 84 ? 3.324 23.172 8.984 1 96.75 84 GLU A O 1
ATOM 658 N N . VAL A 1 85 ? 3.9 21.016 8.961 1 95.94 85 VAL A N 1
ATOM 659 C CA . VAL A 1 85 ? 3.797 20.922 7.512 1 95.94 85 VAL A CA 1
ATOM 660 C C . VAL A 1 85 ? 2.363 21.219 7.074 1 95.94 85 VAL A C 1
ATOM 662 O O . VAL A 1 85 ? 2.137 21.984 6.145 1 95.94 85 VAL A O 1
ATOM 665 N N . VAL A 1 86 ? 1.4 20.625 7.754 1 95.56 86 VAL A N 1
ATOM 666 C CA . VAL A 1 86 ? -0.014 20.766 7.426 1 95.56 86 VAL A CA 1
ATOM 667 C C . VAL A 1 86 ? -0.436 22.219 7.578 1 95.56 86 VAL A C 1
ATOM 669 O O . VAL A 1 86 ? -1.159 22.766 6.734 1 95.56 86 VAL A O 1
ATOM 672 N N . GLU A 1 87 ? 0.03 22.844 8.648 1 93.38 87 GLU A N 1
ATOM 673 C CA . GLU A 1 87 ? -0.316 24.25 8.906 1 93.38 87 GLU A CA 1
ATOM 674 C C . GLU A 1 87 ? 0.222 25.156 7.812 1 93.38 87 GLU A C 1
ATOM 676 O O . GLU A 1 87 ? -0.45 26.109 7.406 1 93.38 87 GLU A O 1
ATOM 681 N N . LYS A 1 88 ? 1.374 24.906 7.367 1 91.81 88 LYS A N 1
ATOM 682 C CA . LYS A 1 88 ? 1.988 25.703 6.316 1 91.81 88 LYS A CA 1
ATOM 683 C C . LYS A 1 88 ? 1.201 25.594 5.012 1 91.81 88 LYS A C 1
ATOM 685 O O . LYS A 1 88 ? 1.007 26.594 4.316 1 91.81 88 LYS A O 1
ATOM 690 N N . ILE A 1 89 ? 0.749 24.438 4.738 1 89.06 89 ILE A N 1
ATOM 691 C CA . ILE A 1 89 ? 0.017 24.203 3.496 1 89.06 89 ILE A CA 1
ATOM 692 C C . ILE A 1 89 ? -1.348 24.891 3.566 1 89.06 89 ILE A C 1
ATOM 694 O O . ILE A 1 89 ? -1.789 25.516 2.596 1 89.06 89 ILE A O 1
ATOM 698 N N . LYS A 1 90 ? -1.983 24.797 4.668 1 85.5 90 LYS A N 1
ATOM 699 C CA . LYS A 1 90 ? -3.271 25.453 4.867 1 85.5 90 LYS A CA 1
ATOM 700 C C . LYS A 1 90 ? -3.148 26.969 4.719 1 85.5 90 LYS A C 1
ATOM 702 O O . LYS A 1 90 ? -4.031 27.609 4.148 1 85.5 90 LYS A O 1
ATOM 707 N N . ALA A 1 91 ? -2.115 27.453 5.277 1 87.44 91 ALA A N 1
ATOM 708 C CA . ALA A 1 91 ? -1.892 28.891 5.219 1 87.44 91 ALA A CA 1
ATOM 709 C C . ALA A 1 91 ? -1.711 29.359 3.775 1 87.44 91 ALA A C 1
ATOM 711 O O . ALA A 1 91 ? -2.197 30.438 3.396 1 87.44 91 ALA A O 1
ATOM 712 N N . ILE A 1 92 ? -1.061 28.531 3.027 1 83.81 92 ILE A N 1
ATOM 713 C CA . ILE A 1 92 ? -0.796 28.859 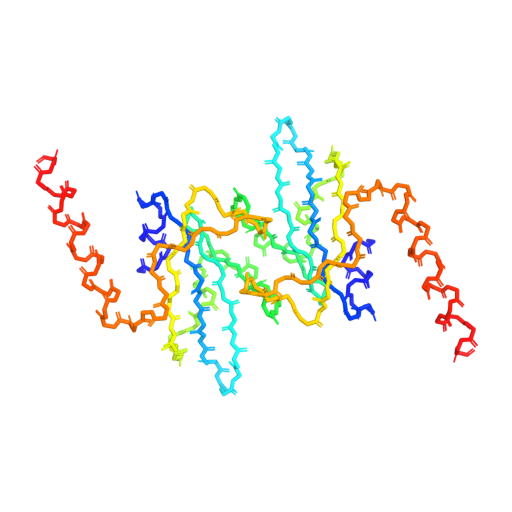1.635 1 83.81 92 ILE A CA 1
ATOM 714 C C . ILE A 1 92 ? -2.092 28.781 0.83 1 83.81 92 ILE A C 1
ATOM 716 O O . ILE A 1 92 ? -2.357 29.641 -0.017 1 83.81 92 ILE A O 1
ATOM 720 N N . GLN A 1 93 ? -2.908 27.828 1.066 1 80.69 93 GLN A N 1
ATOM 721 C CA . GLN A 1 93 ? -4.176 27.672 0.364 1 80.69 93 GLN A CA 1
ATOM 722 C C . GLN A 1 93 ? -5.148 28.797 0.715 1 80.69 93 GLN A C 1
ATOM 724 O O . GLN A 1 93 ? -5.93 29.234 -0.13 1 80.69 93 GLN A O 1
ATOM 729 N N . SER A 1 94 ? -5.141 29.219 2.004 1 80.5 94 SER A N 1
ATOM 730 C CA . SER A 1 94 ? -6.02 30.297 2.445 1 80.5 94 SER A CA 1
ATOM 731 C C . SER A 1 94 ? -5.621 31.625 1.817 1 80.5 94 SER A C 1
ATOM 733 O O . SER A 1 94 ? -6.473 32.5 1.578 1 80.5 94 SER A O 1
ATOM 735 N N . GLN A 1 95 ? -4.414 31.828 1.609 1 74.75 95 GLN A N 1
ATOM 736 C CA . GLN A 1 95 ? -3.975 33.062 0.991 1 74.75 95 GLN A CA 1
ATOM 737 C C . GLN A 1 95 ? -4.27 33.094 -0.506 1 74.75 95 GLN A C 1
ATOM 739 O O . GLN A 1 95 ? -4.41 34.156 -1.113 1 74.75 95 GLN A O 1
ATOM 744 N N . SER A 1 96 ? -4.312 31.875 -1.03 1 62.16 96 SER A N 1
ATOM 745 C CA . SER A 1 96 ? -4.566 31.797 -2.467 1 62.16 96 SER A CA 1
ATOM 746 C C . SER A 1 96 ? -6.059 31.875 -2.77 1 62.16 96 SER A C 1
ATOM 748 O O . SER A 1 96 ? -6.457 31.953 -3.932 1 62.16 96 SER A O 1
ATOM 750 N N . THR A 1 97 ? -6.93 31.781 -1.785 1 53.06 97 THR A N 1
ATOM 751 C CA . THR A 1 97 ? -8.344 32.062 -2.045 1 53.06 97 THR A CA 1
ATOM 752 C C . THR A 1 97 ? -8.664 33.531 -1.828 1 53.06 97 THR A C 1
ATOM 754 O O . THR A 1 97 ? -8.117 34.156 -0.925 1 53.06 97 THR A O 1
ATOM 757 N N . MET B 1 1 ? -7.48 -16.078 -6.391 1 85 1 MET B N 1
ATOM 758 C CA . MET B 1 1 ? -6.219 -16.688 -6.809 1 85 1 MET B CA 1
ATOM 759 C C . MET B 1 1 ? -5.031 -15.922 -6.227 1 85 1 MET B C 1
ATOM 761 O O . MET B 1 1 ? -4.309 -16.453 -5.379 1 85 1 MET B O 1
ATOM 765 N N . LEU B 1 2 ? -4.969 -14.617 -6.426 1 92.88 2 LEU B N 1
ATOM 766 C CA . LEU B 1 2 ? -3.826 -13.82 -6.004 1 92.88 2 LEU B CA 1
ATOM 767 C C . LEU B 1 2 ? -3.783 -13.688 -4.484 1 92.88 2 LEU B C 1
ATOM 769 O O . LEU B 1 2 ? -2.734 -13.898 -3.869 1 92.88 2 LEU B O 1
ATOM 773 N N . GLU B 1 3 ? -4.949 -13.492 -3.891 1 90.19 3 GLU B N 1
ATOM 774 C CA . GLU B 1 3 ? -5.047 -13.336 -2.441 1 90.19 3 GLU B CA 1
ATOM 775 C C . GLU B 1 3 ? -4.715 -14.641 -1.724 1 90.19 3 GLU B C 1
ATOM 777 O O . GLU B 1 3 ? -4.031 -14.641 -0.698 1 90.19 3 GLU B O 1
ATOM 782 N N . PHE B 1 4 ? -5.234 -15.742 -2.268 1 88.69 4 PHE B N 1
ATOM 783 C CA . PHE B 1 4 ? -4.965 -17.047 -1.666 1 88.69 4 PHE B CA 1
ATOM 784 C C . PHE B 1 4 ? -3.479 -17.359 -1.719 1 88.69 4 PHE B C 1
ATOM 786 O O . PHE B 1 4 ? -2.918 -17.891 -0.756 1 88.69 4 PHE B O 1
ATOM 793 N N . TYR B 1 5 ? -2.906 -17.031 -2.879 1 93.56 5 TYR B N 1
ATOM 794 C CA . TYR B 1 5 ? -1.474 -17.25 -3.041 1 93.56 5 TYR B CA 1
ATOM 795 C C . TYR B 1 5 ? -0.683 -16.578 -1.934 1 93.56 5 TYR B C 1
ATOM 797 O O . TYR B 1 5 ? 0.199 -17.188 -1.324 1 93.56 5 TYR B O 1
ATOM 805 N N . CYS B 1 6 ? -1.021 -15.305 -1.554 1 92.69 6 CYS B N 1
ATOM 806 C CA . CYS B 1 6 ? -0.273 -14.523 -0.578 1 92.69 6 CYS B CA 1
ATOM 807 C C . CYS B 1 6 ? -0.585 -14.977 0.843 1 92.69 6 CYS B C 1
ATOM 809 O O . CYS B 1 6 ? 0.134 -14.633 1.782 1 92.69 6 CYS B O 1
ATOM 811 N N . GLN B 1 7 ? -1.64 -15.727 0.975 1 88.75 7 GLN B N 1
ATOM 812 C CA . GLN B 1 7 ? -1.942 -16.281 2.287 1 88.75 7 GLN B CA 1
ATOM 813 C C . GLN B 1 7 ? -0.991 -17.438 2.633 1 88.75 7 GLN B C 1
ATOM 815 O O . GLN B 1 7 ? -0.657 -17.641 3.801 1 88.75 7 GLN B O 1
ATOM 820 N N . ILE B 1 8 ? -0.571 -18.078 1.611 1 88.88 8 ILE B N 1
ATOM 821 C CA . ILE B 1 8 ? 0.221 -19.281 1.874 1 88.88 8 ILE B CA 1
ATOM 822 C C . ILE B 1 8 ? 1.697 -18.984 1.612 1 88.88 8 ILE B C 1
ATOM 824 O O . ILE B 1 8 ? 2.572 -19.531 2.287 1 88.88 8 ILE B O 1
ATOM 828 N N . ALA B 1 9 ? 1.859 -18.047 0.689 1 90.75 9 ALA B N 1
ATOM 829 C CA . ALA B 1 9 ? 3.24 -17.688 0.364 1 90.75 9 ALA B CA 1
ATOM 830 C C . ALA B 1 9 ? 3.73 -16.531 1.227 1 90.75 9 ALA B C 1
ATOM 832 O O . ALA B 1 9 ? 2.967 -15.617 1.537 1 90.75 9 ALA B O 1
ATOM 833 N N . GLN B 1 10 ? 4.859 -16.562 1.864 1 89.25 10 GLN B N 1
ATOM 834 C CA . GLN B 1 10 ? 5.461 -15.453 2.584 1 89.25 10 GLN B CA 1
ATOM 835 C C . GLN B 1 10 ? 5.949 -14.375 1.618 1 89.25 10 GLN B C 1
ATOM 837 O O . GLN B 1 10 ? 7.137 -14.039 1.605 1 89.25 10 GLN B O 1
ATOM 842 N N . GLU B 1 11 ? 4.98 -13.945 0.714 1 95.38 11 GLU B N 1
ATOM 843 C CA . GLU B 1 11 ? 5.266 -12.969 -0.332 1 95.38 11 GLU B CA 1
ATOM 844 C C . GLU B 1 11 ? 4.16 -11.914 -0.419 1 95.38 11 GLU B C 1
ATOM 846 O O . GLU B 1 11 ? 3.062 -12.117 0.097 1 95.38 11 GLU B O 1
ATOM 851 N N . ALA B 1 12 ? 4.484 -10.781 -0.99 1 96.19 12 ALA B N 1
ATOM 852 C CA . ALA B 1 12 ? 3.523 -9.781 -1.456 1 96.19 12 ALA B CA 1
ATOM 853 C C . ALA B 1 12 ? 3.525 -9.688 -2.979 1 96.19 12 ALA B C 1
ATOM 855 O O . ALA B 1 12 ? 4.52 -10.023 -3.627 1 96.19 12 ALA B O 1
ATOM 856 N N . LEU B 1 13 ? 2.402 -9.32 -3.473 1 96.88 13 LEU B N 1
ATOM 857 C CA . LEU B 1 13 ? 2.289 -9.117 -4.914 1 96.88 13 LEU B CA 1
ATOM 858 C C . LEU B 1 13 ? 1.964 -7.664 -5.238 1 96.88 13 LEU B C 1
ATOM 860 O O . LEU B 1 13 ? 1.143 -7.043 -4.562 1 96.88 13 LEU B O 1
ATOM 864 N N . LEU B 1 14 ? 2.656 -7.125 -6.156 1 97.19 14 LEU B N 1
ATOM 865 C CA . LEU B 1 14 ? 2.275 -5.879 -6.812 1 97.19 14 LEU B CA 1
ATOM 866 C C . LEU B 1 14 ? 1.688 -6.148 -8.195 1 97.19 14 LEU B C 1
ATOM 868 O O . LEU B 1 14 ? 2.383 -6.645 -9.086 1 97.19 14 LEU B O 1
ATOM 872 N N . VAL B 1 15 ? 0.435 -5.77 -8.289 1 97.12 15 VAL B N 1
ATOM 873 C CA . VAL B 1 15 ? -0.296 -6.129 -9.5 1 97.12 15 VAL B CA 1
ATOM 874 C C . VAL B 1 15 ? -0.682 -4.863 -10.266 1 97.12 15 VAL B C 1
ATOM 876 O O . VAL B 1 15 ? -1.306 -3.959 -9.703 1 97.12 15 VAL B O 1
ATOM 879 N N . LYS B 1 16 ? -0.222 -4.766 -11.43 1 97.38 16 LYS B N 1
ATOM 880 C CA . LYS B 1 16 ? -0.692 -3.723 -12.336 1 97.38 16 LYS B CA 1
ATOM 881 C C . LYS B 1 16 ? -1.779 -4.254 -13.266 1 97.38 16 LYS B C 1
ATOM 883 O O . LYS B 1 16 ? -1.629 -5.324 -13.859 1 97.38 16 LYS B O 1
ATOM 888 N N . ALA B 1 17 ? -2.848 -3.48 -13.359 1 96.94 17 ALA B N 1
ATOM 889 C CA . ALA B 1 17 ? -3.979 -3.92 -14.18 1 96.94 17 ALA B CA 1
ATOM 890 C C . ALA B 1 17 ? -4.684 -2.732 -14.828 1 96.94 17 ALA B C 1
ATOM 892 O O . ALA B 1 17 ? -4.52 -1.591 -14.383 1 96.94 17 ALA B O 1
ATOM 893 N N . LEU B 1 18 ? -5.406 -3.057 -15.891 1 96.56 18 LEU B N 1
ATOM 894 C CA . LEU B 1 18 ? -6.305 -2.094 -16.516 1 96.56 18 LEU B CA 1
ATOM 895 C C . LEU B 1 18 ? -7.754 -2.373 -16.125 1 96.56 18 LEU B C 1
ATOM 897 O O . LEU B 1 18 ? -8.227 -3.502 -16.25 1 96.56 18 LEU B O 1
ATOM 901 N N . VAL B 1 19 ? -8.391 -1.317 -15.539 1 93.44 19 VAL B N 1
ATOM 902 C CA . VAL B 1 19 ? -9.82 -1.374 -15.258 1 93.44 19 VAL B CA 1
ATOM 903 C C . VAL B 1 19 ? -10.547 -0.285 -16.047 1 93.44 19 VAL B C 1
ATOM 905 O O . VAL B 1 19 ? -10.391 0.904 -15.758 1 93.44 19 VAL B O 1
ATOM 908 N N . ASP B 1 20 ? -11.383 -0.646 -16.984 1 93.12 20 ASP B N 1
ATOM 909 C CA . ASP B 1 20 ? -12.055 0.303 -17.875 1 93.12 20 ASP B CA 1
ATOM 910 C C . ASP B 1 20 ? -11.055 1.286 -18.484 1 93.12 20 ASP B C 1
ATOM 912 O O . ASP B 1 20 ? -11.258 2.5 -18.422 1 93.12 20 ASP B O 1
ATOM 916 N N . ASP B 1 21 ? -9.875 0.878 -18.875 1 92.88 21 ASP B N 1
ATOM 917 C CA . ASP B 1 21 ? -8.828 1.597 -19.594 1 92.88 21 ASP B CA 1
ATOM 918 C C . ASP B 1 21 ? -8.047 2.512 -18.656 1 92.88 21 ASP B C 1
ATOM 920 O O . ASP B 1 21 ? -7.312 3.391 -19.109 1 92.88 21 ASP B O 1
ATOM 924 N N . GLN B 1 22 ? -8.312 2.252 -17.328 1 92.5 22 GLN B N 1
ATOM 925 C CA . GLN B 1 22 ? -7.523 2.98 -16.344 1 92.5 22 GLN B CA 1
ATOM 926 C C . GLN B 1 22 ? -6.543 2.053 -15.625 1 92.5 22 GLN B C 1
ATOM 928 O O . GLN B 1 22 ? -6.93 0.98 -15.156 1 92.5 22 GLN B O 1
ATOM 933 N N . GLU B 1 23 ? -5.34 2.479 -15.641 1 93.81 23 GLU B N 1
ATOM 934 C CA . GLU B 1 23 ? -4.328 1.678 -14.961 1 93.81 23 GLU B CA 1
ATOM 935 C C . GLU B 1 23 ? -4.457 1.785 -13.445 1 93.81 23 GLU B C 1
ATOM 937 O O . GLU B 1 23 ? -4.641 2.881 -12.906 1 93.81 23 GLU B O 1
ATOM 942 N N . VAL B 1 24 ? -4.48 0.552 -12.812 1 92.31 24 VAL B N 1
ATOM 943 C CA . VAL B 1 24 ? -4.523 0.49 -11.352 1 92.31 24 VAL B CA 1
ATOM 944 C C . VAL B 1 24 ? -3.381 -0.384 -10.844 1 92.31 24 VAL B C 1
ATOM 946 O O . VAL B 1 24 ? -2.889 -1.259 -11.555 1 92.31 24 VAL B O 1
ATOM 949 N N . GLU B 1 25 ? -2.916 -0.047 -9.672 1 93.62 25 GLU B N 1
ATOM 950 C CA . GLU B 1 25 ? -1.905 -0.853 -8.992 1 93.62 25 GLU B CA 1
ATOM 951 C C . GLU B 1 25 ? -2.404 -1.335 -7.637 1 93.62 25 GLU B C 1
ATOM 953 O O . GLU B 1 25 ? -2.963 -0.555 -6.859 1 93.62 25 GLU B O 1
ATOM 958 N N . VAL B 1 26 ? -2.262 -2.652 -7.395 1 93.31 26 VAL B N 1
ATOM 959 C CA . VAL B 1 26 ? -2.82 -3.297 -6.211 1 93.31 26 VAL B CA 1
ATOM 960 C C . VAL B 1 26 ? -1.72 -4.047 -5.465 1 93.31 26 VAL B C 1
ATOM 962 O O . VAL B 1 26 ? -0.908 -4.746 -6.074 1 93.31 26 VAL B O 1
ATOM 965 N N . LEU B 1 27 ? -1.652 -3.777 -4.199 1 93.19 27 LEU B N 1
ATOM 966 C CA . LEU B 1 27 ? -0.813 -4.574 -3.312 1 93.19 27 LEU B CA 1
ATOM 967 C C . LEU B 1 27 ? -1.614 -5.707 -2.68 1 93.19 27 LEU B C 1
ATOM 969 O O . LEU B 1 27 ? -2.727 -5.492 -2.191 1 93.19 27 LEU B O 1
ATOM 973 N N . ILE B 1 28 ? -1.143 -6.883 -2.811 1 93.06 28 ILE B N 1
ATOM 974 C CA . ILE B 1 28 ? -1.76 -8.023 -2.148 1 93.06 28 ILE B CA 1
ATOM 975 C C . ILE B 1 28 ? -0.774 -8.641 -1.156 1 93.06 28 ILE B C 1
ATOM 977 O O . ILE B 1 28 ? 0.333 -9.031 -1.533 1 93.06 28 ILE B O 1
ATOM 981 N N . PHE B 1 29 ? -1.191 -8.727 0.07 1 91.56 29 PHE B N 1
ATOM 982 C CA . PHE B 1 29 ? -0.336 -9.273 1.116 1 91.56 29 PHE B CA 1
ATOM 983 C C . PHE B 1 29 ? -1.17 -9.938 2.207 1 91.56 29 PHE B C 1
ATOM 985 O O . PHE B 1 29 ? -2.201 -9.398 2.617 1 91.56 29 PHE B O 1
ATOM 992 N N . LYS B 1 30 ? -0.8 -11.094 2.631 1 87.62 30 LYS B N 1
ATOM 993 C CA . LYS B 1 30 ? -1.441 -11.852 3.701 1 87.62 30 LYS B CA 1
ATOM 994 C C . LYS B 1 30 ? -2.914 -12.102 3.389 1 87.62 30 LYS B C 1
ATOM 996 O O . LYS B 1 30 ? -3.75 -12.133 4.293 1 87.62 30 LYS B O 1
ATOM 1001 N N . GLY B 1 31 ? -3.201 -12.117 2.102 1 86.62 31 GLY B N 1
ATOM 1002 C CA . GLY B 1 31 ? -4.57 -12.414 1.713 1 86.62 31 GLY B CA 1
ATOM 1003 C C . GLY B 1 31 ? -5.418 -11.172 1.507 1 86.62 31 GLY B C 1
ATOM 1004 O O . GLY B 1 31 ? -6.598 -11.273 1.16 1 86.62 31 GLY B O 1
ATOM 1005 N N . PHE B 1 32 ? -4.871 -10.055 1.683 1 86.06 32 PHE B N 1
ATOM 1006 C CA . PHE B 1 32 ? -5.613 -8.812 1.537 1 86.06 32 PHE B CA 1
ATOM 1007 C C . PHE B 1 32 ? -5.078 -7.996 0.366 1 86.06 32 PHE B C 1
ATOM 1009 O O . PHE B 1 32 ? -3.869 -7.98 0.115 1 86.06 32 PHE B O 1
ATOM 1016 N N . SER B 1 33 ? -6.043 -7.273 -0.25 1 87.69 33 SER B N 1
ATOM 1017 C CA . SER B 1 33 ? -5.668 -6.402 -1.36 1 87.69 33 SER B CA 1
ATOM 1018 C C . SER B 1 33 ? -5.887 -4.938 -1.008 1 87.69 33 SER B C 1
ATOM 1020 O O . SER B 1 33 ? -6.832 -4.598 -0.295 1 87.69 33 SER B O 1
ATOM 1022 N N . SER B 1 34 ? -4.914 -4.148 -1.529 1 86 34 SER B N 1
ATOM 1023 C CA . SER B 1 34 ? -5.004 -2.703 -1.339 1 86 34 SER B CA 1
ATOM 1024 C C . SER B 1 34 ? -4.613 -1.952 -2.609 1 86 34 SER B C 1
ATOM 1026 O O . SER B 1 34 ? -3.65 -2.32 -3.283 1 86 34 SER B O 1
ATOM 1028 N N . SER B 1 35 ? -5.457 -0.972 -2.91 1 87.56 35 SER B N 1
ATOM 1029 C CA . SER B 1 35 ? -5.105 -0.159 -4.07 1 87.56 35 SER B CA 1
ATOM 1030 C C . SER B 1 35 ? -4.004 0.838 -3.734 1 87.56 35 SER B C 1
ATOM 1032 O O . SER B 1 35 ? -4.031 1.468 -2.674 1 87.56 35 SER B O 1
ATOM 1034 N N . LEU B 1 36 ? -3.059 0.978 -4.609 1 89.38 36 LEU B N 1
ATOM 1035 C CA . LEU B 1 36 ? -1.965 1.926 -4.426 1 89.38 36 LEU B CA 1
ATOM 1036 C C . LEU B 1 36 ? -2.148 3.146 -5.32 1 89.38 36 LEU B C 1
ATOM 1038 O O . LEU B 1 36 ? -1.387 4.113 -5.223 1 89.38 36 LEU B O 1
ATOM 1042 N N . SER B 1 37 ? -3.213 3.045 -6.152 1 88.25 37 SER B N 1
ATOM 1043 C CA . SER B 1 37 ? -3.381 4.094 -7.156 1 88.25 37 SER B CA 1
ATOM 1044 C C . SER B 1 37 ? -4.699 4.836 -6.965 1 88.25 37 SER B C 1
ATOM 1046 O O . SER B 1 37 ? -4.965 5.824 -7.652 1 88.25 37 SER B O 1
ATOM 1048 N N . SER B 1 38 ? -5.516 4.316 -6.156 1 82.25 38 SER B N 1
ATOM 1049 C CA . SER B 1 38 ? -6.816 4.914 -5.871 1 82.25 38 SER B CA 1
ATOM 1050 C C . SER B 1 38 ? -7.34 4.473 -4.508 1 82.25 38 SER B C 1
ATOM 1052 O O . SER B 1 38 ? -6.602 3.889 -3.713 1 82.25 38 SER B O 1
ATOM 1054 N N . GLY B 1 39 ? -8.578 4.785 -4.164 1 74.94 39 GLY B N 1
ATOM 1055 C CA . GLY B 1 39 ? -9.195 4.297 -2.939 1 74.94 39 GLY B CA 1
ATOM 1056 C C . GLY B 1 39 ? -9.492 2.812 -2.973 1 74.94 39 GLY B C 1
ATOM 1057 O O . GLY B 1 39 ? -9.859 2.271 -4.02 1 74.94 39 GLY B O 1
ATOM 1058 N N . THR B 1 40 ? -9.117 2.119 -1.968 1 73.06 40 THR B N 1
ATOM 1059 C CA . THR B 1 40 ? -9.461 0.706 -1.852 1 73.06 40 THR B CA 1
ATOM 1060 C C . THR B 1 40 ? -10.93 0.532 -1.494 1 73.06 40 THR B C 1
ATOM 1062 O O . THR B 1 40 ? -11.43 1.179 -0.573 1 73.06 40 THR B O 1
ATOM 1065 N N . PRO B 1 41 ? -11.617 -0.224 -2.371 1 71.56 41 PRO B N 1
ATOM 1066 C CA . PRO B 1 41 ? -13.016 -0.476 -2.031 1 71.56 41 PRO B CA 1
ATOM 1067 C C . PRO B 1 41 ? -13.195 -1.047 -0.626 1 71.56 41 PRO B C 1
ATOM 1069 O O . PRO B 1 41 ? -12.367 -1.841 -0.172 1 71.56 41 PRO B O 1
ATOM 1072 N N . PRO B 1 42 ? -14.211 -0.702 0.058 1 68.75 42 PRO B N 1
ATOM 1073 C CA . PRO B 1 42 ? -14.414 -1.08 1.459 1 68.75 42 PRO B CA 1
ATOM 1074 C C . PRO B 1 42 ? -14.852 -2.533 1.62 1 68.75 42 PRO B C 1
ATOM 1076 O O . PRO B 1 42 ? -14.727 -3.104 2.705 1 68.75 42 PRO B O 1
ATOM 1079 N N . ASP B 1 43 ? -15.398 -3.123 0.612 1 65.38 43 ASP B N 1
ATOM 1080 C CA . ASP B 1 43 ? -15.914 -4.48 0.765 1 65.38 43 ASP B CA 1
ATOM 1081 C C . ASP B 1 43 ? -14.789 -5.508 0.701 1 65.38 43 ASP B C 1
ATOM 1083 O O . ASP B 1 43 ? -14.297 -5.836 -0.383 1 65.38 43 ASP B O 1
ATOM 1087 N N . PRO B 1 44 ? -14.289 -6.047 1.85 1 62.19 44 PRO B N 1
ATOM 1088 C CA . PRO B 1 44 ? -13.141 -6.957 1.915 1 62.19 44 PRO B CA 1
ATOM 1089 C C . PRO B 1 44 ? -13.406 -8.289 1.213 1 62.19 44 PRO B C 1
ATOM 1091 O O . PRO B 1 44 ? -12.469 -9.047 0.958 1 62.19 44 PRO B O 1
ATOM 1094 N N . THR B 1 45 ? -14.648 -8.531 0.964 1 62.25 45 THR B N 1
ATOM 1095 C CA . THR B 1 45 ? -14.984 -9.82 0.362 1 62.25 45 THR B CA 1
ATOM 1096 C C . THR B 1 45 ? -14.805 -9.766 -1.153 1 62.25 45 THR B C 1
ATOM 1098 O O . THR B 1 45 ? -14.789 -10.805 -1.815 1 62.25 45 THR B O 1
ATOM 1101 N N . ARG B 1 46 ? -14.633 -8.633 -1.604 1 66.12 46 ARG B N 1
ATOM 1102 C CA . ARG B 1 46 ? -14.477 -8.477 -3.047 1 66.12 46 ARG B CA 1
ATOM 1103 C C . ARG B 1 46 ? -13.008 -8.266 -3.414 1 66.12 46 ARG B C 1
ATOM 1105 O O . ARG B 1 46 ? -12.266 -7.613 -2.676 1 66.12 46 ARG B O 1
ATOM 1112 N N . SER B 1 47 ? -12.641 -8.969 -4.496 1 72.5 47 SER B N 1
ATOM 1113 C CA . SER B 1 47 ? -11.359 -8.641 -5.109 1 72.5 47 SER B CA 1
ATOM 1114 C C . SER B 1 47 ? -11.289 -7.16 -5.488 1 72.5 47 SER B C 1
ATOM 1116 O O . SER B 1 47 ? -12.266 -6.594 -5.98 1 72.5 47 SER B O 1
ATOM 1118 N N . ILE B 1 48 ? -10.234 -6.602 -5.078 1 77.44 48 ILE B N 1
ATOM 1119 C CA . ILE B 1 48 ? -10.055 -5.207 -5.469 1 77.44 48 ILE B CA 1
ATOM 1120 C C . ILE B 1 48 ? -10.102 -5.09 -6.992 1 77.44 48 ILE B C 1
ATOM 1122 O O . ILE B 1 48 ? -10.547 -4.07 -7.527 1 77.44 48 ILE B O 1
ATOM 1126 N N . LEU B 1 49 ? -9.711 -6.191 -7.645 1 88.56 49 LEU B N 1
ATOM 1127 C CA . LEU B 1 49 ? -9.766 -6.203 -9.102 1 88.56 49 LEU B CA 1
ATOM 1128 C C . LEU B 1 49 ? -11.047 -6.875 -9.586 1 88.56 49 LEU B C 1
ATOM 1130 O O . LEU B 1 49 ? -11.312 -8.031 -9.25 1 88.56 49 LEU B O 1
ATOM 1134 N N . PRO B 1 50 ? -11.891 -6.137 -10.344 1 88.38 50 PRO B N 1
ATOM 1135 C CA . PRO B 1 50 ? -13.078 -6.77 -10.93 1 88.38 50 PRO B CA 1
ATOM 1136 C C . PRO B 1 50 ? -12.734 -7.816 -11.984 1 88.38 50 PRO B C 1
ATOM 1138 O O . PRO B 1 50 ? -11.586 -7.883 -12.438 1 88.38 50 PRO B O 1
ATOM 1141 N N . ALA B 1 51 ? -13.711 -8.633 -12.398 1 89.06 51 ALA B N 1
ATOM 1142 C CA . ALA B 1 51 ? -13.5 -9.711 -13.359 1 89.06 51 ALA B CA 1
ATOM 1143 C C . ALA B 1 51 ? -13.031 -9.156 -14.703 1 89.06 51 ALA B C 1
ATOM 1145 O O . ALA B 1 51 ? -12.273 -9.812 -15.422 1 89.06 51 ALA B O 1
ATOM 1146 N N . ARG B 1 52 ? -13.391 -7.941 -15.023 1 93.94 52 ARG B N 1
ATOM 1147 C CA . ARG B 1 52 ? -13.094 -7.34 -16.312 1 93.94 52 ARG B CA 1
ATOM 1148 C C . ARG B 1 52 ? -11.68 -6.77 -16.344 1 93.94 52 ARG B C 1
ATOM 1150 O O . ARG B 1 52 ? -11.203 -6.34 -17.391 1 93.94 52 ARG B O 1
ATOM 1157 N N . ALA B 1 53 ? -11.062 -6.719 -15.227 1 95.12 53 ALA B N 1
ATOM 1158 C CA . ALA B 1 53 ? -9.719 -6.164 -15.172 1 95.12 53 ALA B CA 1
ATOM 1159 C C . ALA B 1 53 ? -8.742 -6.992 -16 1 95.12 53 ALA B C 1
ATOM 1161 O O . ALA B 1 53 ? -8.812 -8.219 -16.016 1 95.12 53 ALA B O 1
ATOM 1162 N N . VAL B 1 54 ? -7.848 -6.293 -16.688 1 96.62 54 VAL B N 1
ATOM 1163 C CA . VAL B 1 54 ? -6.793 -6.953 -17.453 1 96.62 54 VAL B CA 1
ATOM 1164 C C . VAL B 1 54 ? -5.453 -6.777 -16.734 1 96.62 54 VAL B C 1
ATOM 1166 O O . VAL B 1 54 ? -4.91 -5.672 -16.688 1 96.62 54 VAL B O 1
ATOM 1169 N N . ILE B 1 55 ? -4.953 -7.84 -16.234 1 97.19 55 ILE B N 1
ATOM 1170 C CA . ILE B 1 55 ? -3.674 -7.789 -15.539 1 97.19 55 ILE B CA 1
ATOM 1171 C C . ILE B 1 55 ? -2.541 -7.598 -16.547 1 97.19 55 ILE B C 1
ATOM 1173 O O . ILE B 1 55 ? -2.389 -8.391 -17.484 1 97.19 55 ILE B O 1
ATOM 1177 N N . LYS B 1 56 ? -1.813 -6.602 -16.312 1 98 56 LYS B N 1
ATOM 1178 C CA . LYS B 1 56 ? -0.673 -6.305 -17.172 1 98 56 LYS B CA 1
ATOM 1179 C C . LYS B 1 56 ? 0.58 -7.035 -16.688 1 98 56 LYS B C 1
ATOM 1181 O O . LYS B 1 56 ? 1.3 -7.629 -17.5 1 98 56 LYS B O 1
ATOM 1186 N N . CYS B 1 57 ? 0.804 -6.984 -15.414 1 98.25 57 CYS B N 1
ATOM 1187 C CA . CYS B 1 57 ? 1.96 -7.695 -14.875 1 98.25 57 CYS B CA 1
ATOM 1188 C C . CYS B 1 57 ? 1.844 -7.867 -13.367 1 98.25 57 CYS B C 1
ATOM 1190 O O . CYS B 1 57 ? 1.021 -7.215 -12.727 1 98.25 57 CYS B O 1
ATOM 1192 N N . ILE B 1 58 ? 2.615 -8.766 -12.883 1 98.31 58 ILE B N 1
ATOM 1193 C CA . ILE B 1 58 ? 2.684 -9.094 -11.469 1 98.31 58 ILE B CA 1
ATOM 1194 C C . ILE B 1 58 ? 4.141 -9.102 -11.008 1 98.31 58 ILE B C 1
ATOM 1196 O O . ILE B 1 58 ? 4.988 -9.75 -11.617 1 98.31 58 ILE B O 1
ATOM 1200 N N . ASP B 1 59 ? 4.441 -8.367 -10 1 98.5 59 ASP B N 1
ATOM 1201 C CA . ASP B 1 59 ? 5.727 -8.445 -9.312 1 98.5 59 ASP B CA 1
ATOM 1202 C C . ASP B 1 59 ? 5.609 -9.234 -8.008 1 98.5 59 ASP B C 1
ATOM 1204 O O . ASP B 1 59 ? 4.703 -8.984 -7.211 1 98.5 59 ASP B O 1
ATOM 1208 N N . ARG B 1 60 ? 6.465 -10.195 -7.852 1 98.06 60 ARG B N 1
ATOM 1209 C CA . ARG B 1 60 ? 6.605 -10.906 -6.582 1 98.06 60 ARG B CA 1
ATOM 1210 C C . ARG B 1 60 ? 7.648 -10.234 -5.695 1 98.06 60 ARG B C 1
ATOM 1212 O O . ARG B 1 60 ? 8.773 -9.984 -6.133 1 98.06 60 ARG B O 1
ATOM 1219 N N . VAL B 1 61 ? 7.172 -9.969 -4.555 1 97.81 61 VAL B N 1
ATOM 1220 C CA . VAL B 1 61 ? 8.023 -9.273 -3.598 1 97.81 61 VAL B CA 1
ATOM 1221 C C . VAL B 1 61 ? 8.133 -10.086 -2.311 1 97.81 61 VAL B C 1
ATOM 1223 O O . VAL B 1 61 ? 7.168 -10.734 -1.895 1 97.81 61 VAL B O 1
ATOM 1226 N N . LYS B 1 62 ? 9.273 -9.984 -1.7 1 95.81 62 LYS B N 1
ATOM 1227 C CA . LYS B 1 62 ? 9.469 -10.695 -0.441 1 95.81 62 LYS B CA 1
ATOM 1228 C C . LYS B 1 62 ? 8.57 -10.133 0.654 1 95.81 62 LYS B C 1
ATOM 1230 O O . LYS B 1 62 ? 8.406 -8.914 0.767 1 95.81 62 LYS B O 1
ATOM 1235 N N . GLY B 1 63 ? 8.039 -11 1.398 1 92.38 63 GLY B N 1
ATOM 1236 C CA . GLY B 1 63 ? 7.262 -10.609 2.564 1 92.38 63 GLY B CA 1
ATOM 1237 C C . GLY B 1 63 ? 8.07 -10.609 3.846 1 92.38 63 GLY B C 1
ATOM 1238 O O . GLY B 1 63 ? 9.078 -11.312 3.953 1 92.38 63 GLY B O 1
ATOM 1239 N N . PRO B 1 64 ? 7.48 -9.633 4.844 1 90.62 64 PRO B N 1
ATOM 1240 C CA . PRO B 1 64 ? 6.395 -8.656 4.758 1 90.62 64 PRO B CA 1
ATOM 1241 C C . PRO B 1 64 ? 6.734 -7.477 3.852 1 90.62 64 PRO B C 1
ATOM 1243 O O . PRO B 1 64 ? 7.906 -7.133 3.693 1 90.62 64 PRO B O 1
ATOM 1246 N N . PHE B 1 65 ? 5.762 -6.852 3.18 1 93.25 65 PHE B N 1
ATOM 1247 C CA . PHE B 1 65 ? 5.977 -5.711 2.293 1 93.25 65 PHE B CA 1
ATOM 1248 C C . PHE B 1 65 ? 6.578 -4.535 3.057 1 93.25 65 PHE B C 1
ATOM 1250 O O . PHE B 1 65 ? 6.008 -4.078 4.051 1 93.25 65 PHE B O 1
ATOM 1257 N N . ASP B 1 66 ? 7.727 -4.113 2.605 1 93.56 66 ASP B N 1
ATOM 1258 C CA . ASP B 1 66 ? 8.406 -2.961 3.186 1 93.56 66 ASP B CA 1
ATOM 1259 C C . ASP B 1 66 ? 8.695 -1.903 2.125 1 93.56 66 ASP B C 1
ATOM 1261 O O . ASP B 1 66 ? 9.625 -2.057 1.323 1 93.56 66 ASP B O 1
ATOM 1265 N N . PRO B 1 67 ? 7.934 -0.836 2.125 1 93.31 67 PRO B N 1
ATOM 1266 C CA . PRO B 1 67 ? 8.117 0.174 1.079 1 93.31 67 PRO B CA 1
ATOM 1267 C C . PRO B 1 67 ? 9.508 0.812 1.112 1 93.31 67 PRO B C 1
ATOM 1269 O O . PRO B 1 67 ? 9.945 1.39 0.116 1 93.31 67 PRO B O 1
ATOM 1272 N N . SER B 1 68 ? 10.125 0.679 2.299 1 91.44 68 SER B N 1
ATOM 1273 C CA . SER B 1 68 ? 11.438 1.303 2.416 1 91.44 68 SER B CA 1
ATOM 1274 C C . SER B 1 68 ? 12.531 0.395 1.864 1 91.44 68 SER B C 1
ATOM 1276 O O . SER B 1 68 ? 13.664 0.841 1.632 1 91.44 68 SER B O 1
ATOM 1278 N N . ASN B 1 69 ? 12.18 -0.834 1.796 1 93 69 ASN B N 1
ATOM 1279 C CA . ASN B 1 69 ? 13.133 -1.817 1.288 1 93 69 ASN B CA 1
ATOM 1280 C C . ASN B 1 69 ? 12.422 -2.957 0.561 1 93 69 ASN B C 1
ATOM 1282 O O . ASN B 1 69 ? 12.438 -4.098 1.025 1 93 69 ASN B O 1
ATOM 1286 N N . ILE B 1 70 ? 12 -2.668 -0.665 1 94.81 70 ILE B N 1
ATOM 1287 C CA . ILE B 1 70 ? 11.281 -3.672 -1.444 1 94.81 70 ILE B CA 1
ATOM 1288 C C . ILE B 1 70 ? 12.281 -4.637 -2.084 1 94.81 70 ILE B C 1
ATOM 1290 O O . ILE B 1 70 ? 13.18 -4.215 -2.818 1 94.81 70 ILE B O 1
ATOM 1294 N N . GLU B 1 71 ? 12.18 -5.898 -1.802 1 96.44 71 GLU B N 1
ATOM 1295 C CA . GLU B 1 71 ? 13 -6.941 -2.414 1 96.44 71 GLU B CA 1
ATOM 1296 C C . GLU B 1 71 ? 12.195 -7.746 -3.43 1 96.44 71 GLU B C 1
ATOM 1298 O O . GLU B 1 71 ? 11.445 -8.656 -3.061 1 96.44 71 GLU B O 1
ATOM 1303 N N . TYR B 1 72 ? 12.469 -7.551 -4.652 1 97.44 72 TYR B N 1
ATOM 1304 C CA . TYR B 1 72 ? 11.773 -8.242 -5.73 1 97.44 72 TYR B CA 1
ATOM 1305 C C . TYR B 1 72 ? 12.305 -9.664 -5.902 1 97.44 72 TYR B C 1
ATOM 1307 O O . TYR B 1 72 ? 13.516 -9.875 -5.953 1 97.44 72 TYR B O 1
ATOM 1315 N N . ILE B 1 73 ? 11.414 -10.555 -5.918 1 97.81 73 ILE B N 1
ATOM 1316 C CA . ILE B 1 73 ? 11.727 -11.938 -6.254 1 97.81 73 ILE B CA 1
ATOM 1317 C C . ILE B 1 73 ? 11.68 -12.125 -7.77 1 97.81 73 ILE B C 1
ATOM 1319 O O . ILE B 1 73 ? 12.617 -12.672 -8.359 1 97.81 73 ILE B O 1
ATOM 1323 N N . GLU B 1 74 ? 10.641 -11.719 -8.445 1 97.81 74 GLU B N 1
ATOM 1324 C CA . GLU B 1 74 ? 10.43 -11.711 -9.891 1 97.81 74 GLU B CA 1
ATOM 1325 C C . GLU B 1 74 ? 9.617 -10.492 -10.32 1 97.81 74 GLU B C 1
ATOM 1327 O O . GLU B 1 74 ? 8.664 -10.102 -9.648 1 97.81 74 GLU B O 1
ATOM 1332 N N . LYS B 1 75 ? 10.031 -9.93 -11.445 1 97.94 75 LYS B N 1
ATOM 1333 C CA . LYS B 1 75 ? 9.344 -8.742 -11.938 1 97.94 75 LYS B CA 1
ATOM 1334 C C . LYS B 1 75 ? 8.633 -9.016 -13.258 1 97.94 75 LYS B C 1
ATOM 1336 O O . LYS B 1 75 ? 9.055 -9.891 -14.023 1 97.94 75 LYS B O 1
ATOM 1341 N N . ASP B 1 76 ? 7.621 -8.281 -13.422 1 98.19 76 ASP B N 1
ATOM 1342 C CA . ASP B 1 76 ? 6.934 -8.188 -14.703 1 98.19 76 ASP B CA 1
ATOM 1343 C C . ASP B 1 76 ? 6.496 -9.562 -15.195 1 98.19 76 ASP B C 1
ATOM 1345 O O . ASP B 1 76 ? 6.652 -9.883 -16.375 1 98.19 76 ASP B O 1
ATOM 1349 N N . LEU B 1 77 ? 6 -10.344 -14.328 1 98.56 77 LEU B N 1
ATOM 1350 C CA . LEU B 1 77 ? 5.461 -11.633 -14.734 1 98.56 77 LEU B CA 1
ATOM 1351 C C . LEU B 1 77 ? 4.145 -11.469 -15.484 1 98.56 77 LEU B C 1
ATOM 1353 O O . LEU B 1 77 ? 3.318 -10.625 -15.117 1 98.56 77 LEU B O 1
ATOM 1357 N N . THR B 1 78 ? 3.99 -12.258 -16.469 1 98.25 78 THR B N 1
ATOM 1358 C CA . THR B 1 78 ? 2.668 -12.367 -17.062 1 98.25 78 THR B CA 1
ATOM 1359 C C . THR B 1 78 ? 1.73 -13.18 -16.188 1 98.25 78 THR B C 1
ATOM 1361 O O . THR B 1 78 ? 2.182 -13.891 -15.281 1 98.25 78 THR B O 1
ATOM 1364 N N . VAL B 1 79 ? 0.492 -13.094 -16.438 1 97 79 VAL B N 1
ATOM 1365 C CA . VAL B 1 79 ? -0.492 -13.867 -15.68 1 97 79 VAL B CA 1
ATOM 1366 C C . VAL B 1 79 ? -0.229 -15.359 -15.859 1 97 79 VAL B C 1
ATOM 1368 O O . VAL B 1 79 ? -0.332 -16.125 -14.898 1 97 79 VAL B O 1
ATOM 1371 N N . GLU B 1 80 ? 0.112 -15.68 -17.109 1 97.19 80 GLU B N 1
ATOM 1372 C CA . GLU B 1 80 ? 0.389 -17.094 -17.406 1 97.19 80 GLU B CA 1
ATOM 1373 C C . GLU B 1 80 ? 1.606 -17.578 -16.625 1 97.19 80 GLU B C 1
ATOM 1375 O O . GLU B 1 80 ? 1.586 -18.672 -16.062 1 97.19 80 GLU B O 1
ATOM 1380 N N . ALA B 1 81 ? 2.619 -16.844 -16.641 1 97.69 81 ALA B N 1
ATOM 1381 C CA . ALA B 1 81 ? 3.814 -17.219 -15.883 1 97.69 81 ALA B CA 1
ATOM 1382 C C . ALA B 1 81 ? 3.508 -17.328 -14.391 1 97.69 81 ALA B C 1
ATOM 1384 O O . ALA B 1 81 ? 4.027 -18.219 -13.711 1 97.69 81 ALA B O 1
ATOM 1385 N N . PHE B 1 82 ? 2.688 -16.5 -13.891 1 97.88 82 PHE B N 1
ATOM 1386 C CA . PHE B 1 82 ? 2.348 -16.547 -12.477 1 97.88 82 PHE B CA 1
ATOM 1387 C C . PHE B 1 82 ? 1.538 -17.797 -12.156 1 97.88 82 PHE B C 1
ATOM 1389 O O . PHE B 1 82 ? 1.702 -18.391 -11.086 1 97.88 82 PHE B O 1
ATOM 1396 N N . LYS B 1 83 ? 0.671 -18.109 -13.055 1 96.31 83 LYS B N 1
ATOM 1397 C CA . LYS B 1 83 ? -0.104 -19.344 -12.844 1 96.31 83 LYS B CA 1
ATOM 1398 C C . LYS B 1 83 ? 0.811 -20.547 -12.672 1 96.31 83 LYS B C 1
ATOM 1400 O O . LYS B 1 83 ? 0.517 -21.438 -11.883 1 96.31 83 LYS B O 1
ATOM 1405 N N . GLU B 1 84 ? 1.828 -20.516 -13.383 1 96.75 84 GLU B N 1
ATOM 1406 C CA . GLU B 1 84 ? 2.789 -21.609 -13.242 1 96.75 84 GLU B CA 1
ATOM 1407 C C . GLU B 1 84 ? 3.43 -21.609 -11.859 1 96.75 84 GLU B C 1
ATOM 1409 O O . GLU B 1 84 ? 3.689 -22.672 -11.289 1 96.75 84 GLU B O 1
ATOM 1414 N N . VAL B 1 85 ? 3.727 -20.438 -11.414 1 96 85 VAL B N 1
ATOM 1415 C CA . VAL B 1 85 ? 4.285 -20.297 -10.07 1 96 85 VAL B CA 1
ATOM 1416 C C . VAL B 1 85 ? 3.314 -20.875 -9.047 1 96 85 VAL B C 1
ATOM 1418 O O . VAL B 1 85 ? 3.715 -21.625 -8.156 1 96 85 VAL B O 1
ATOM 1421 N N . VAL B 1 86 ? 2.051 -20.547 -9.164 1 95.44 86 VAL B N 1
ATOM 1422 C CA . VAL B 1 86 ? 1.013 -20.969 -8.234 1 95.44 86 VAL B CA 1
ATOM 1423 C C . VAL B 1 86 ? 0.9 -22.5 -8.258 1 95.44 86 VAL B C 1
ATOM 1425 O O . VAL B 1 86 ? 0.783 -23.125 -7.203 1 95.44 86 VAL B O 1
ATOM 1428 N N . GLU B 1 87 ? 0.946 -23.078 -9.453 1 93.44 87 GLU B N 1
ATOM 1429 C CA . GLU B 1 87 ? 0.832 -24.516 -9.602 1 93.44 87 GLU B CA 1
ATOM 1430 C C . GLU B 1 87 ? 1.998 -25.234 -8.93 1 93.44 87 GLU B C 1
ATOM 1432 O O . GLU B 1 87 ? 1.814 -26.297 -8.312 1 93.44 87 GLU B O 1
ATOM 1437 N N . LYS B 1 88 ? 3.131 -24.688 -9.055 1 91.94 88 LYS B N 1
ATOM 1438 C CA . LYS B 1 88 ? 4.316 -25.281 -8.445 1 91.94 88 LYS B CA 1
ATOM 1439 C C . LYS B 1 88 ? 4.211 -25.281 -6.926 1 91.94 88 LYS B C 1
ATOM 1441 O O . LYS B 1 88 ? 4.582 -26.266 -6.273 1 91.94 88 LYS B O 1
ATOM 1446 N N . ILE B 1 89 ? 3.699 -24.25 -6.406 1 89.19 89 ILE B N 1
ATOM 1447 C CA . ILE B 1 89 ? 3.588 -24.109 -4.957 1 89.19 89 ILE B CA 1
ATOM 1448 C C . ILE B 1 89 ? 2.529 -25.078 -4.434 1 89.19 89 ILE B C 1
ATOM 1450 O O . ILE B 1 89 ? 2.729 -25.734 -3.402 1 89.19 89 ILE B O 1
ATOM 1454 N N . LYS B 1 90 ? 1.464 -25.203 -5.121 1 85.81 90 LYS B N 1
ATOM 1455 C CA . LYS B 1 90 ? 0.403 -26.125 -4.738 1 85.81 90 LYS B CA 1
ATOM 1456 C C . LYS B 1 90 ? 0.903 -27.578 -4.75 1 85.81 90 LYS B C 1
ATOM 1458 O O . LYS B 1 90 ? 0.539 -28.375 -3.885 1 85.81 90 LYS B O 1
ATOM 1463 N N . ALA B 1 91 ? 1.642 -27.828 -5.758 1 87.06 91 ALA B N 1
ATOM 1464 C CA . ALA B 1 91 ? 2.176 -29.188 -5.891 1 87.06 91 ALA B CA 1
ATOM 1465 C C . ALA B 1 91 ? 3.094 -29.531 -4.723 1 87.06 91 ALA B C 1
ATOM 1467 O O . ALA B 1 91 ? 3.082 -30.656 -4.227 1 87.06 91 ALA B O 1
ATOM 1468 N N . ILE B 1 92 ? 3.828 -28.562 -4.285 1 84.12 92 ILE B N 1
ATOM 1469 C CA . ILE B 1 92 ? 4.77 -28.766 -3.188 1 84.12 92 ILE B CA 1
ATOM 1470 C C . ILE B 1 92 ? 4.004 -28.938 -1.878 1 84.12 92 ILE B C 1
ATOM 1472 O O . ILE B 1 92 ? 4.348 -29.781 -1.057 1 84.12 92 ILE B O 1
ATOM 1476 N N . GLN B 1 93 ? 2.982 -28.172 -1.653 1 80.62 93 GLN B N 1
ATOM 1477 C CA . GLN B 1 93 ? 2.176 -28.266 -0.441 1 80.62 93 GLN B CA 1
ATOM 1478 C C . GLN B 1 93 ? 1.42 -29.594 -0.373 1 80.62 93 GLN B C 1
ATOM 1480 O O . GLN B 1 93 ? 1.23 -30.141 0.71 1 80.62 93 GLN B O 1
ATOM 1485 N N . SER B 1 94 ? 0.93 -30.078 -1.536 1 80.88 94 SER B N 1
ATOM 1486 C CA . SER B 1 94 ? 0.202 -31.344 -1.588 1 80.88 94 SER B CA 1
ATOM 1487 C C . SER B 1 94 ? 1.121 -32.531 -1.288 1 80.88 94 SER B C 1
ATOM 1489 O O . SER B 1 94 ? 0.683 -33.531 -0.733 1 80.88 94 SER B O 1
ATOM 1491 N N . GLN B 1 95 ? 2.303 -32.438 -1.655 1 75.06 95 GLN B N 1
ATOM 1492 C CA . GLN B 1 95 ? 3.232 -33.531 -1.375 1 75.06 95 GLN B CA 1
ATOM 1493 C C . GLN B 1 95 ? 3.658 -33.5 0.089 1 75.06 95 GLN B C 1
ATOM 1495 O O . GLN B 1 95 ? 4.043 -34.562 0.633 1 75.06 95 GLN B O 1
ATOM 1500 N N . SER B 1 96 ? 3.615 -32.344 0.638 1 61.69 96 SER B N 1
ATOM 1501 C CA . SER B 1 96 ? 4.039 -32.281 2.031 1 61.69 96 SER B CA 1
ATOM 1502 C C . SER B 1 96 ? 2.908 -32.656 2.977 1 61.69 96 SER B C 1
ATOM 1504 O O . SER B 1 96 ? 3.107 -32.75 4.191 1 61.69 96 SER B O 1
ATOM 1506 N N . THR B 1 97 ? 1.696 -32.812 2.529 1 53.31 97 THR B N 1
ATOM 1507 C CA . THR B 1 97 ? 0.65 -33.375 3.381 1 53.31 97 THR B CA 1
ATOM 1508 C C . THR B 1 97 ? 0.591 -34.875 3.244 1 53.31 97 THR B C 1
ATOM 1510 O O . THR B 1 97 ? 0.803 -35.438 2.156 1 53.31 97 THR B O 1
#

Solvent-accessible surface area (backbone atoms only — not comparable to full-atom values): 10647 Å² total; per-residue (Å²): 107,72,35,60,50,18,56,75,38,77,28,22,35,43,34,35,28,31,50,95,88,36,81,41,36,34,41,30,35,71,45,27,69,30,41,56,68,48,68,50,73,30,57,76,87,48,67,82,66,56,89,81,42,44,72,67,26,36,28,38,26,47,46,78,62,35,93,90,62,74,46,74,75,44,70,72,29,43,68,70,59,44,50,51,53,53,52,53,52,50,53,52,54,57,67,72,99,108,71,35,60,50,18,57,74,37,77,28,23,35,42,35,35,28,32,50,96,87,36,80,41,36,34,41,30,36,73,44,25,68,30,40,56,69,49,69,50,71,31,59,75,87,48,65,81,65,56,90,80,41,45,73,66,27,35,28,37,26,47,48,79,62,35,95,90,63,74,48,72,76,44,70,71,29,43,67,68,59,45,48,51,53,54,51,54,52,51,53,53,55,57,68,72,98

Radius of gyration: 17.71 Å; Cα contacts (8 Å, |Δi|>4): 388; chains: 2; bounding box: 29×67×40 Å

InterPro domains:
  IPR056636 Domain of unknown function DUF7734 [PF24869] (1-85)

Secondary structure (DSSP, 8-state):
-HHHHHHHSSEEEEEEEEETTEEEEEEEETTEEEESSSPPPS-TTS-SS-TT-EEEEEEEEESSP-TTS--EEEEEE-HHHHHHHHHHHHHHHHHH-/-HHHHHHHSSEEEEEEEEETTEEEEEEEETTEEEESSSPPPS-TTS-SS-TT-EEEEEEEEESSP-TTS--EEEEEE-HHHHHHHHHHHHHHHHH--

Sequence (194 aa):
MLEFYCQIAQEALLVKALVDDQEVEVLIFKGFSSSLSSGTPPDPTRSILPARAVIKCIDRVKGPFDPSNIEYIEKDLTVEAFKEVVEKIKAIQSQSTMLEFYCQIAQEALLVKALVDDQEVEVLIFKGFSSSLSSGTPPDPTRSILPARAVIKCIDRVKGPFDPSNIEYIEKDLTVEAFKEVVEKIKAIQSQST

Nearest PDB structures (foldseek):
  3eit-assembly1_A  TM=4.885E-01  e=1.566E+00  Burkholderia pseudomallei
  7ypu-assembly2_D  TM=2.116E-01  e=4.983E+00  Streptomyces lavendulae subsp. lavendulae
  3eit-assembly1_A  TM=4.896E-01  e=1.566E+00  Burkholderia pseudomallei
  7ypu-assembly2_D  TM=2.116E-01  e=4.983E+00  Streptomyces lavendulae subsp. lavendulae

Organism: Artemisia annua (NCBI:txid35608)

pLDDT: mean 89.62, std 9.71, range [53.06, 98.56]